Protein AF-A0A2D0H863-F1 (afdb_monomer)

Secondary structure (DSSP, 8-state):
-PPP---TT-EEEHHHHHHHHTTTB-HHHHHHHHHT--TTSEEEHHHHHHTT-EEEEETTTTEEEEE--GGGBPPEEEESS--S--GGGGGPPPPPSEEEEEEEEEE--EE--SSTTS--EEPPPEEEEEEEEEETTEEEEEEEEEETTSSSSEEEEEEEEEEEEGGGTEEEEEEEE-PPP-TTPPP--EEEEEEEE-GGG-TTS--SPPPEEEEEESS-EEEEEEETTEEEEEEEE-SEEEEEE---PPSEEEEEEEEEEETT--EEEEEEEEEE-TTPPPTT----B-

pLDDT: mean 84.53, std 12.45, range [35.59, 98.0]

Radius of gyration: 33.17 Å; Cα contacts (8 Å, |Δi|>4): 541; chains: 1; bounding box: 76×49×102 Å

Nearest PDB structures (foldseek):
  3rfz-assembly3_E-2  TM=5.574E-01  e=6.510E-09  Escherichia coli
  6e14-assembly1_D  TM=6.041E-01  e=4.617E-08  Escherichia coli
  3rfz-assembly3_B  TM=5.806E-01  e=8.436E-08  Escherichia coli
  9bog-assembly1_D  TM=5.747E-01  e=2.304E-07  Escherichia coli
  3ohn-assembly1_B  TM=4.631E-01  e=8.642E-05  Escherichia coli

Mean predicted aligned error: 13.28 Å

Foldseek 3Di:
DDDPFDDQPDKDACVVVLVVCVVWFDPVLSVQQVVQQDPVRIDTPVSCVVSPWDWGAHPVVRDIDIDQAQAGTDAAEAEPDDFDDDPCNVVDDDDDQKDKDKDKDKDKDADDDPDPDDPGGIAWIKMKMWMWIHHRQKIWIWIKIATPPDVVRIGTDWTWIWGADLVQQKIKIATWDFDDDDDPDDTDTDGGIKIWRHCVSVVSDDFFDKDKDKDFANAFWWKFKDKQNHTDDIDGGGGHIYIYIRDPDDAAKIWIKIWIAHPVGDTDIDIDIDHGHPPDTPPPDDTDMD

Solvent-accessible surface area (backbone atoms only — not comparable to full-atom values): 16887 Å² total; per-residue (Å²): 138,85,85,81,59,80,68,66,79,51,70,44,69,37,67,71,51,50,66,61,41,64,78,47,42,27,70,70,58,52,51,53,54,63,71,61,44,46,99,86,46,30,34,42,47,53,61,42,41,76,71,65,30,52,57,45,48,42,81,91,76,74,40,80,47,73,48,76,44,38,88,50,33,41,67,49,76,44,65,74,50,91,81,50,76,56,82,65,58,84,72,51,84,72,82,64,61,62,51,69,54,75,49,78,49,74,51,68,52,73,41,81,70,97,56,92,89,63,91,58,42,80,46,59,46,35,38,39,40,37,36,38,39,36,48,73,64,37,32,43,37,39,33,34,40,35,35,49,99,45,90,73,34,66,43,80,52,55,45,32,41,35,38,71,41,48,95,75,19,36,36,38,39,38,36,55,38,78,59,89,65,66,92,92,54,80,70,61,84,42,80,48,71,38,47,29,54,37,63,80,60,36,78,55,57,84,55,49,70,71,50,76,48,77,50,77,33,94,51,51,26,41,36,37,37,23,52,73,84,40,82,75,49,76,44,84,42,69,44,14,34,38,31,46,26,42,66,93,73,59,74,40,82,38,47,37,37,38,43,35,32,40,87,87,68,54,75,47,79,48,80,45,88,43,77,36,65,84,83,50,56,26,92,92,63,77,82,54,73,83

Sequence (290 aa):
MLSPGNIAAVRFQAAPLFTETAKILRSDIQQKLQAAVDSEGNLTLDVLRQNGLEATFDDRQLELRIQVPPVQRKTSIYNLREQGLPPEAENALRPSAMSGYINLRGGQDYLWSGTQGTATGRQPLQLNLEGALNWKGWVLEGSSTFTERTDPSWVRGDLRLVHDAPDQALRYVIGDLSVPVSGYQSSRPLLGVAVARNFSLQPYRVTRPISQFEFFLETPSKVEVLINGLPVQTLQLPAGRQDIRDLPLSGGINDVQLIITDAVGRVQRLDFPAAVARELLSTGLKQFCL

Structure (mmCIF, N/CA/C/O backbone):
data_AF-A0A2D0H863-F1
#
_entry.id   AF-A0A2D0H863-F1
#
loop_
_atom_site.group_PDB
_atom_site.id
_atom_site.type_symbol
_atom_site.label_atom_id
_atom_site.label_alt_id
_atom_site.label_comp_id
_atom_site.label_asym_id
_atom_site.label_entity_id
_atom_site.label_seq_id
_atom_site.pdbx_PDB_ins_code
_atom_site.Cartn_x
_atom_site.Cartn_y
_atom_site.Cartn_z
_atom_site.occupancy
_atom_site.B_iso_or_equiv
_atom_site.auth_seq_id
_atom_site.auth_comp_id
_atom_site.auth_asym_id
_atom_site.auth_atom_id
_atom_site.pdbx_PDB_model_num
ATOM 1 N N . MET A 1 1 ? -24.619 -14.874 55.985 1.00 35.59 1 MET A N 1
ATOM 2 C CA . MET A 1 1 ? -24.069 -14.536 54.655 1.00 35.59 1 MET A CA 1
ATOM 3 C C . MET A 1 1 ? -24.669 -13.201 54.240 1.00 35.59 1 MET A C 1
ATOM 5 O O . MET A 1 1 ? -25.874 -13.136 54.055 1.00 35.59 1 MET A O 1
ATOM 9 N N . LEU A 1 2 ? -23.872 -12.131 54.229 1.00 37.88 2 LEU A N 1
ATOM 10 C CA . LEU A 1 2 ? -24.303 -10.772 53.876 1.00 37.88 2 LEU A CA 1
ATOM 11 C C . LEU A 1 2 ? -24.060 -10.559 52.376 1.00 37.88 2 LEU A C 1
ATOM 13 O O . LEU A 1 2 ? -22.937 -10.742 51.917 1.00 37.88 2 LEU A O 1
ATOM 17 N N . SER A 1 3 ? -25.108 -10.208 51.629 1.00 38.47 3 SER A N 1
ATOM 18 C CA . SER A 1 3 ? -25.028 -9.850 50.207 1.00 38.47 3 SER A CA 1
ATOM 19 C C . SER A 1 3 ? -24.492 -8.418 50.069 1.00 38.47 3 SER A C 1
ATOM 21 O O . SER A 1 3 ? -25.140 -7.509 50.590 1.00 38.47 3 SER A O 1
ATOM 23 N N . PRO A 1 4 ? -23.360 -8.164 49.389 1.00 45.19 4 PRO A N 1
ATOM 24 C CA . PRO A 1 4 ? -22.867 -6.806 49.176 1.00 45.19 4 PRO A CA 1
ATOM 25 C C . PRO A 1 4 ? -23.595 -6.121 48.003 1.00 45.19 4 PRO A C 1
ATOM 27 O O . PRO A 1 4 ? -23.744 -6.711 46.936 1.00 45.19 4 PRO A O 1
ATOM 30 N N . GLY A 1 5 ? -24.019 -4.868 48.192 1.00 44.53 5 GLY A N 1
ATOM 31 C CA . GLY A 1 5 ? -23.958 -3.829 47.150 1.00 44.53 5 GLY A CA 1
ATOM 32 C C . GLY A 1 5 ? -24.843 -3.947 45.901 1.00 44.53 5 GLY A C 1
ATOM 33 O O . GLY A 1 5 ? -24.366 -3.662 44.805 1.00 44.53 5 GLY A O 1
ATOM 34 N N . ASN A 1 6 ? -26.125 -4.315 46.022 1.00 45.69 6 ASN A N 1
ATOM 35 C CA . ASN A 1 6 ? -27.035 -4.407 44.867 1.00 45.69 6 ASN A CA 1
ATOM 36 C C . ASN A 1 6 ? -28.206 -3.406 44.912 1.00 45.69 6 ASN A C 1
ATOM 38 O O . ASN A 1 6 ? -29.363 -3.771 44.715 1.00 45.69 6 ASN A O 1
ATOM 42 N N . ILE A 1 7 ? -27.920 -2.129 45.189 1.00 56.00 7 ILE A N 1
ATOM 43 C CA . ILE A 1 7 ? -28.933 -1.068 45.098 1.00 56.00 7 ILE A CA 1
ATOM 44 C C . ILE A 1 7 ? -29.067 -0.665 43.621 1.00 56.00 7 ILE A C 1
ATOM 46 O O . ILE A 1 7 ? -28.253 0.085 43.091 1.00 56.00 7 ILE A O 1
ATOM 50 N N . ALA A 1 8 ? -30.112 -1.157 42.954 1.00 55.75 8 ALA A N 1
ATOM 51 C CA . ALA A 1 8 ? -30.465 -0.835 41.562 1.00 55.75 8 ALA A CA 1
ATOM 52 C C . ALA A 1 8 ? -30.591 0.682 41.276 1.00 55.75 8 ALA A C 1
ATOM 54 O O . ALA A 1 8 ? -30.421 1.138 40.147 1.00 55.75 8 ALA A O 1
ATOM 55 N N . ALA A 1 9 ? -30.845 1.484 42.314 1.00 67.62 9 ALA A N 1
ATOM 56 C CA . ALA A 1 9 ? -31.093 2.921 42.221 1.00 67.62 9 ALA A CA 1
ATOM 57 C C . ALA A 1 9 ? -29.837 3.815 42.268 1.00 67.62 9 ALA A C 1
ATOM 59 O O . ALA A 1 9 ? -29.982 5.036 42.306 1.00 67.62 9 ALA A O 1
ATOM 60 N N . VAL A 1 10 ? -28.616 3.261 42.286 1.00 81.31 10 VAL A N 1
ATOM 61 C CA . VAL A 1 10 ? -27.399 4.094 42.268 1.00 81.31 10 VAL A CA 1
ATOM 62 C C . VAL A 1 10 ? -27.320 4.844 40.939 1.00 81.31 10 VAL A C 1
ATOM 64 O O . VAL A 1 10 ? -27.200 4.232 39.874 1.00 81.31 10 VAL A O 1
ATOM 67 N N . ARG A 1 11 ? -27.391 6.175 41.029 1.00 87.69 11 ARG A N 1
ATOM 68 C CA . ARG A 1 11 ? -27.221 7.115 39.920 1.00 87.69 11 ARG A CA 1
ATOM 69 C C . ARG A 1 11 ? -25.836 7.736 39.982 1.00 87.69 11 ARG A C 1
ATOM 71 O O . ARG A 1 11 ? -25.363 8.092 41.059 1.00 87.69 11 ARG A O 1
ATOM 78 N N . PHE A 1 12 ? -25.208 7.886 38.829 1.00 89.00 12 PHE A N 1
ATOM 79 C CA . PHE A 1 12 ? -23.903 8.520 38.705 1.00 89.00 12 PHE A CA 1
ATOM 80 C C . PHE A 1 12 ? -23.832 9.339 37.417 1.00 89.00 12 PHE A C 1
ATOM 82 O O . PHE A 1 12 ? -24.541 9.068 36.449 1.00 89.00 12 PHE A O 1
ATOM 89 N N . GLN A 1 13 ? -22.947 10.332 37.405 1.00 91.69 13 GLN A N 1
ATOM 90 C CA . GLN A 1 13 ? -22.751 11.216 36.260 1.00 91.69 13 GLN A CA 1
ATOM 91 C C . GLN A 1 13 ? -22.202 10.442 35.057 1.00 91.69 13 GLN A C 1
ATOM 93 O O . GLN A 1 13 ? -21.189 9.745 35.157 1.00 91.69 13 GLN A O 1
ATOM 98 N N . ALA A 1 14 ? -22.855 10.585 33.905 1.00 89.94 14 ALA A N 1
ATOM 99 C CA . ALA A 1 14 ? -22.520 9.822 32.708 1.00 89.94 14 ALA A CA 1
ATOM 100 C C . ALA A 1 14 ? -21.266 10.352 31.987 1.00 89.94 14 ALA A C 1
ATOM 102 O O . ALA A 1 14 ? -20.518 9.584 31.383 1.00 89.94 14 ALA A O 1
ATOM 103 N N . ALA A 1 15 ? -21.000 11.661 32.065 1.00 88.88 15 ALA A N 1
ATOM 104 C CA . ALA A 1 15 ? -19.925 12.297 31.300 1.00 88.88 15 ALA A CA 1
ATOM 105 C C . ALA A 1 15 ? -18.514 11.733 31.597 1.00 88.88 15 ALA A C 1
ATOM 107 O O . ALA A 1 15 ? -17.821 11.376 30.641 1.00 88.88 15 ALA A O 1
ATOM 108 N N . PRO A 1 16 ? -18.079 11.557 32.866 1.00 89.12 16 PRO A N 1
ATOM 109 C CA . PRO A 1 16 ? -16.781 10.942 33.164 1.00 89.12 16 PRO A CA 1
ATOM 110 C C . PRO A 1 16 ? -16.684 9.495 32.666 1.00 89.12 16 PRO A C 1
ATOM 112 O O . PRO A 1 16 ? -15.636 9.070 32.179 1.00 89.12 16 PRO A O 1
ATOM 115 N N . LEU A 1 17 ? -17.794 8.749 32.732 1.00 89.00 17 LEU A N 1
ATOM 116 C CA . LEU A 1 17 ? -17.853 7.371 32.257 1.00 89.00 17 LEU A CA 1
ATOM 117 C C . LEU A 1 17 ? -17.619 7.290 30.746 1.00 89.00 17 LEU A C 1
ATOM 119 O O . LEU A 1 17 ? -16.896 6.405 30.285 1.00 89.00 17 LEU A O 1
ATOM 123 N N . PHE A 1 18 ? -18.217 8.185 29.959 1.00 90.19 18 PHE A N 1
ATOM 124 C CA . PHE A 1 18 ? -18.061 8.156 28.505 1.00 90.19 18 PHE A CA 1
ATOM 125 C C . PHE A 1 18 ? -16.630 8.422 28.063 1.00 90.19 18 PHE A C 1
ATOM 127 O O . PHE A 1 18 ? -16.163 7.741 27.153 1.00 90.19 18 PHE A O 1
ATOM 134 N N . THR A 1 19 ? -15.919 9.326 28.736 1.00 88.06 19 THR A N 1
ATOM 135 C CA . THR A 1 19 ? -14.507 9.615 28.450 1.00 88.06 19 THR A CA 1
ATOM 136 C C . THR A 1 19 ? -13.630 8.374 28.611 1.00 88.06 19 THR A C 1
ATOM 138 O O . THR A 1 19 ? -12.821 8.066 27.734 1.00 88.06 19 THR A O 1
ATOM 141 N N . GLU A 1 20 ? -13.814 7.615 29.694 1.00 89.12 20 GLU A N 1
ATOM 142 C CA . GLU A 1 20 ? -13.006 6.418 29.950 1.00 89.12 20 GLU A CA 1
ATOM 143 C C . GLU A 1 20 ? -13.466 5.214 29.123 1.00 89.12 20 GLU A C 1
ATOM 145 O O . GLU A 1 20 ? -12.654 4.523 28.502 1.00 89.12 20 GLU A O 1
ATOM 150 N N . THR A 1 21 ? -14.777 4.993 29.011 1.00 88.81 21 THR A N 1
ATOM 151 C CA . THR A 1 21 ? -15.308 3.888 28.200 1.00 88.81 21 THR A CA 1
ATOM 152 C C . THR A 1 21 ? -15.083 4.104 26.707 1.00 88.81 21 THR A C 1
ATOM 154 O O . THR A 1 21 ? -14.963 3.119 25.983 1.00 88.81 21 THR A O 1
ATOM 157 N N . ALA A 1 22 ? -14.919 5.341 26.221 1.00 86.75 22 ALA A N 1
ATOM 158 C CA . ALA A 1 22 ? -14.643 5.607 24.807 1.00 86.75 22 ALA A CA 1
ATOM 159 C C . ALA A 1 22 ? -13.300 5.032 24.358 1.00 86.75 22 ALA A C 1
ATOM 161 O O . ALA A 1 22 ? -13.102 4.808 23.167 1.00 86.75 22 ALA A O 1
ATOM 162 N N . LYS A 1 23 ? -12.381 4.733 25.277 1.00 88.69 23 LYS A N 1
ATOM 163 C CA . LYS A 1 23 ? -11.097 4.107 24.943 1.00 88.69 23 LYS A CA 1
ATOM 164 C C . LYS A 1 23 ? -11.230 2.598 24.700 1.00 88.69 23 LYS A C 1
ATOM 166 O O . LYS A 1 23 ? -10.433 2.035 23.960 1.00 88.69 23 LYS A O 1
ATOM 171 N N . ILE A 1 24 ? -12.241 1.945 25.284 1.00 89.44 24 ILE A N 1
ATOM 172 C CA . ILE A 1 24 ? -12.291 0.475 25.410 1.00 89.44 24 ILE A CA 1
ATOM 173 C C . ILE A 1 24 ? -13.573 -0.130 24.829 1.00 89.44 24 ILE A C 1
ATOM 175 O O . ILE A 1 24 ? -13.532 -1.226 24.283 1.00 89.44 24 ILE A O 1
ATOM 179 N N . LEU A 1 25 ? -14.711 0.552 24.934 1.00 91.00 25 LEU A N 1
ATOM 180 C CA . LEU A 1 25 ? -16.050 0.031 24.650 1.00 91.00 25 LEU A CA 1
ATOM 181 C C . LEU A 1 25 ? -16.459 0.245 23.187 1.00 91.00 25 LEU A C 1
ATOM 183 O O . LEU A 1 25 ? -16.197 1.305 22.618 1.00 91.00 25 LEU A O 1
ATOM 187 N N . ARG A 1 26 ? -17.133 -0.731 22.571 1.00 90.75 26 ARG A N 1
ATOM 188 C CA . ARG A 1 26 ? -17.640 -0.607 21.194 1.00 90.75 26 ARG A CA 1
ATOM 189 C C . ARG A 1 26 ? -18.545 0.615 20.999 1.00 90.75 26 ARG A C 1
ATOM 191 O O . ARG A 1 26 ? -19.264 1.030 21.907 1.00 90.75 26 ARG A O 1
ATOM 198 N N . SER A 1 27 ? -18.534 1.158 19.781 1.00 88.31 27 SER A N 1
ATOM 199 C CA . SER A 1 27 ? -19.302 2.355 19.414 1.00 88.31 27 SER A CA 1
ATOM 200 C C . SER A 1 27 ? -20.815 2.162 19.537 1.00 88.31 27 SER A C 1
ATOM 202 O O . SER A 1 27 ? -21.501 3.077 19.979 1.00 88.31 27 SER A O 1
ATOM 204 N N . ASP A 1 28 ? -21.340 0.980 19.215 1.00 89.81 28 ASP A N 1
ATOM 205 C CA . ASP A 1 28 ? -22.770 0.683 19.332 1.00 89.81 28 ASP A CA 1
ATOM 206 C C . ASP A 1 28 ? -23.242 0.656 20.791 1.00 89.81 28 ASP A C 1
ATOM 208 O O . ASP A 1 28 ? -24.319 1.159 21.105 1.00 89.81 28 ASP A O 1
ATOM 212 N N . ILE A 1 29 ? -22.423 0.132 21.708 1.00 90.75 29 ILE A N 1
ATOM 213 C CA . ILE A 1 29 ? -22.746 0.149 23.140 1.00 90.75 29 ILE A CA 1
ATOM 214 C C . ILE A 1 29 ? -22.605 1.560 23.707 1.00 90.75 29 ILE A C 1
ATOM 216 O O . ILE A 1 29 ? -23.467 1.994 24.463 1.00 90.75 29 ILE A O 1
ATOM 220 N N . GLN A 1 30 ? -21.578 2.313 23.298 1.00 90.44 30 GLN A N 1
ATOM 221 C CA . GLN A 1 30 ? -21.457 3.731 23.651 1.00 90.44 30 GLN A CA 1
ATOM 222 C C . GLN A 1 30 ? -22.712 4.524 23.269 1.00 90.44 30 GLN A C 1
ATOM 224 O O . GLN A 1 30 ? -23.237 5.257 24.101 1.00 90.44 30 GLN A O 1
ATOM 229 N N . GLN A 1 31 ? -23.228 4.332 22.053 1.00 91.62 31 GLN A N 1
ATOM 230 C CA . GLN A 1 31 ? -24.455 4.989 21.597 1.00 91.62 31 GLN A CA 1
ATOM 231 C C . GLN A 1 31 ? -25.677 4.582 22.429 1.00 91.62 31 GLN A C 1
ATOM 233 O O . GLN A 1 31 ? -26.462 5.444 22.815 1.00 91.62 31 GLN A O 1
ATOM 238 N N . LYS A 1 32 ? -25.825 3.291 22.762 1.00 92.00 32 LYS A N 1
ATOM 239 C CA . LYS A 1 32 ? -26.915 2.818 23.634 1.00 92.00 32 LYS A CA 1
ATOM 240 C C . LYS A 1 32 ? -26.851 3.429 25.031 1.00 92.00 32 LYS A C 1
ATOM 242 O O . LYS A 1 32 ? -27.884 3.816 25.566 1.00 92.00 32 LYS A O 1
ATOM 247 N N . LEU A 1 33 ? -25.655 3.542 25.608 1.00 91.81 33 LEU A N 1
ATOM 248 C CA . LEU A 1 33 ? -25.474 4.171 26.915 1.00 91.81 33 LEU A CA 1
ATOM 249 C C . LEU A 1 33 ? -25.738 5.680 26.858 1.00 91.81 33 LEU A C 1
ATOM 251 O O . LEU A 1 33 ? -26.380 6.204 27.758 1.00 91.81 33 LEU A O 1
ATOM 255 N N . GLN A 1 34 ? -25.308 6.369 25.796 1.00 92.12 34 GLN A N 1
ATOM 256 C CA . GLN A 1 34 ? -25.606 7.792 25.582 1.00 92.12 34 GLN A CA 1
ATOM 257 C C . GLN A 1 34 ? -27.109 8.052 25.437 1.00 92.12 34 GLN A C 1
ATOM 259 O O . GLN A 1 34 ? -27.618 9.022 25.987 1.00 92.12 34 GLN A O 1
ATOM 264 N N . ALA A 1 35 ? -27.831 7.167 24.748 1.00 91.62 35 ALA A N 1
ATOM 265 C CA . ALA A 1 35 ? -29.280 7.268 24.591 1.00 91.62 35 ALA A CA 1
ATOM 266 C C . ALA A 1 35 ? -30.062 7.008 25.892 1.00 91.62 35 ALA A C 1
ATOM 268 O O . ALA A 1 35 ? -31.229 7.376 25.985 1.00 91.62 35 ALA A O 1
ATOM 269 N N . ALA A 1 36 ? -29.436 6.369 26.882 1.00 91.75 36 ALA A N 1
ATOM 270 C CA . ALA A 1 36 ? -30.052 6.022 28.159 1.00 91.75 36 ALA A CA 1
ATOM 271 C C . ALA A 1 36 ? -29.746 7.029 29.285 1.00 91.75 36 ALA A C 1
ATOM 273 O O . ALA A 1 36 ? -30.144 6.799 30.427 1.00 91.75 36 ALA A O 1
ATOM 274 N N . VAL A 1 37 ? -29.033 8.118 28.977 1.00 92.81 37 VAL A N 1
ATOM 275 C CA . VAL A 1 37 ? -28.759 9.210 29.920 1.00 92.81 37 VAL A CA 1
ATOM 276 C C . VAL A 1 37 ? -30.060 9.944 30.234 1.00 92.81 37 VAL A C 1
ATOM 278 O O . VAL A 1 37 ? -30.815 10.297 29.327 1.00 92.81 37 VAL A O 1
ATOM 281 N N . ASP A 1 38 ? -30.329 10.172 31.518 1.00 90.56 38 ASP A N 1
ATOM 282 C CA . ASP A 1 38 ? -31.512 10.918 31.941 1.00 90.56 38 ASP A CA 1
ATOM 283 C C . ASP A 1 38 ? -31.370 12.437 31.714 1.00 90.56 38 ASP A C 1
ATOM 285 O O . ASP A 1 38 ? -30.317 12.955 31.338 1.00 90.56 38 ASP A O 1
ATOM 289 N N . SER A 1 39 ? -32.450 13.185 31.951 1.00 88.31 39 SER A N 1
ATOM 290 C CA . SER A 1 39 ? -32.471 14.646 31.790 1.00 88.31 39 SER A CA 1
ATOM 291 C C . SER A 1 39 ? -31.499 15.394 32.712 1.00 88.31 39 SER A C 1
ATOM 293 O O . SER A 1 39 ? -31.219 16.565 32.470 1.00 88.31 39 SER A O 1
ATOM 295 N N . GLU A 1 40 ? -31.001 14.745 33.765 1.00 89.12 40 GLU A N 1
ATOM 296 C CA . GLU A 1 40 ? -30.047 15.295 34.732 1.00 89.12 40 GLU A CA 1
ATOM 297 C C . GLU A 1 40 ? -28.592 14.906 34.398 1.00 89.12 40 GLU A C 1
ATOM 299 O O . GLU A 1 40 ? -27.666 15.256 35.134 1.00 89.12 40 GLU A O 1
ATOM 304 N N . GLY A 1 41 ? -28.365 14.194 33.286 1.00 91.25 41 GLY A N 1
ATOM 305 C CA . GLY A 1 41 ? -27.036 13.767 32.847 1.00 91.25 41 GLY A CA 1
ATOM 306 C C . GLY A 1 41 ? -26.509 12.517 33.560 1.00 91.25 41 GLY A C 1
ATOM 307 O O . GLY A 1 41 ? -25.30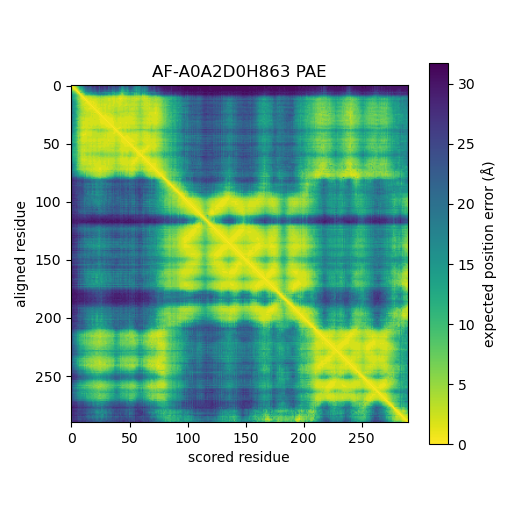4 12.244 33.512 1.00 91.25 41 GLY A O 1
ATOM 308 N N . ASN A 1 42 ? -27.376 11.757 34.231 1.00 92.00 42 ASN A N 1
ATOM 309 C CA . ASN A 1 42 ? -27.000 10.581 35.006 1.00 92.00 42 ASN A CA 1
ATOM 310 C C . ASN A 1 42 ? -27.343 9.263 34.295 1.00 92.00 42 ASN A C 1
ATOM 312 O O . ASN A 1 42 ? -28.201 9.187 33.414 1.00 92.00 42 ASN A O 1
ATOM 316 N N . LEU A 1 43 ? -26.659 8.201 34.722 1.00 92.12 43 LEU A N 1
ATOM 317 C CA . LEU A 1 43 ? -26.927 6.808 34.375 1.00 92.12 43 LEU A CA 1
ATOM 318 C C . LEU A 1 43 ? -27.130 5.975 35.640 1.00 92.12 43 LEU A C 1
ATOM 320 O O . LEU A 1 43 ? -26.621 6.311 36.712 1.00 92.12 43 LEU A O 1
ATOM 324 N N . THR A 1 44 ? -27.849 4.862 35.502 1.00 91.06 44 THR A N 1
ATOM 325 C CA . THR A 1 44 ? -28.006 3.861 36.563 1.00 91.06 44 THR A CA 1
ATOM 326 C C . THR A 1 44 ? -27.143 2.631 36.304 1.00 91.06 44 THR A C 1
ATOM 328 O O . THR A 1 44 ? -26.791 2.310 35.164 1.00 91.06 44 THR A O 1
ATOM 331 N N . LEU A 1 45 ? -26.825 1.895 37.372 1.00 89.19 45 LEU A N 1
ATOM 332 C CA . LEU A 1 45 ? -26.113 0.614 37.276 1.00 89.19 45 LEU A CA 1
ATOM 333 C C . LEU A 1 45 ? -26.843 -0.405 36.390 1.00 89.19 45 LEU A C 1
ATOM 335 O O . LEU A 1 45 ? -26.200 -1.161 35.661 1.00 89.19 45 LEU A O 1
ATOM 339 N N . ASP A 1 46 ? -28.175 -0.416 36.425 1.00 89.69 46 ASP A N 1
ATOM 340 C CA . ASP A 1 46 ? -28.977 -1.356 35.642 1.00 89.69 46 ASP A CA 1
ATOM 341 C C . ASP A 1 46 ? -28.839 -1.128 34.139 1.00 89.69 46 ASP A C 1
ATOM 343 O O . ASP A 1 46 ? -28.766 -2.097 33.387 1.00 89.69 46 ASP A O 1
ATOM 347 N N . VAL A 1 47 ? -28.707 0.125 33.693 1.00 90.50 47 VAL A N 1
ATOM 348 C CA . VAL A 1 47 ? -28.464 0.429 32.277 1.00 90.50 47 VAL A CA 1
ATOM 349 C C . VAL A 1 47 ? -27.134 -0.168 31.812 1.00 90.50 47 VAL A C 1
ATOM 351 O O . VAL A 1 47 ? -27.066 -0.732 30.718 1.00 90.50 47 VAL A O 1
ATOM 354 N N . LEU A 1 48 ? -26.084 -0.111 32.639 1.00 90.75 48 LEU A N 1
ATOM 355 C CA . LEU A 1 48 ? -24.798 -0.739 32.316 1.00 90.75 48 LEU A CA 1
ATOM 356 C C . LEU A 1 48 ? -24.941 -2.263 32.192 1.00 90.75 48 LEU A C 1
ATOM 358 O O . LEU A 1 48 ? -24.493 -2.851 31.206 1.00 90.75 48 LEU A O 1
ATOM 362 N N . ARG A 1 49 ? -25.628 -2.892 33.152 1.00 90.81 49 ARG A N 1
ATOM 363 C CA . ARG A 1 49 ? -25.844 -4.348 33.197 1.00 90.81 49 ARG A CA 1
ATOM 364 C C . ARG A 1 49 ? -26.693 -4.855 32.035 1.00 90.81 49 ARG A C 1
ATOM 366 O O . ARG A 1 49 ? -26.339 -5.851 31.410 1.00 90.81 49 ARG A O 1
ATOM 373 N N . GLN A 1 50 ? -27.764 -4.143 31.688 1.00 90.88 50 GLN A N 1
ATOM 374 C CA . GLN A 1 50 ? -28.621 -4.460 30.538 1.00 90.88 50 GLN A CA 1
ATOM 375 C C . GLN A 1 50 ? -27.864 -4.389 29.206 1.00 90.88 50 GLN A C 1
ATOM 377 O O . GLN A 1 50 ? -28.188 -5.112 28.267 1.00 90.88 50 GLN A O 1
ATOM 382 N N . ASN A 1 51 ? -26.822 -3.559 29.133 1.00 90.56 51 ASN A N 1
ATOM 383 C CA . ASN A 1 51 ? -25.939 -3.458 27.974 1.00 90.56 51 ASN A CA 1
ATOM 384 C C . ASN A 1 51 ? -24.724 -4.404 28.055 1.00 90.56 51 ASN A C 1
ATOM 386 O O . ASN A 1 51 ? -23.775 -4.266 27.282 1.00 90.56 51 ASN A O 1
ATOM 390 N N . GLY A 1 52 ? -24.762 -5.394 28.954 1.00 88.19 52 GLY A N 1
ATOM 391 C CA . GLY A 1 52 ? -23.765 -6.457 29.054 1.00 88.19 52 GLY A CA 1
ATOM 392 C C . GLY A 1 52 ? -22.435 -6.014 29.660 1.00 88.19 52 GLY A C 1
ATOM 393 O O . GLY A 1 52 ? -21.408 -6.608 29.339 1.00 88.19 52 GLY A O 1
ATOM 394 N N . LEU A 1 53 ? -22.442 -4.968 30.492 1.00 91.88 53 LEU A N 1
ATOM 395 C CA . LEU A 1 53 ? -21.308 -4.579 31.328 1.00 91.88 53 LEU A CA 1
ATOM 396 C C . LEU A 1 53 ? -21.483 -5.127 32.742 1.00 91.88 53 LEU A C 1
ATOM 398 O O . LEU A 1 53 ? -22.578 -5.115 33.301 1.00 91.88 53 LEU A O 1
ATOM 402 N N . GLU A 1 54 ? -20.389 -5.554 33.356 1.00 90.81 54 GLU A N 1
ATOM 403 C CA . GLU A 1 54 ? -20.392 -5.982 34.750 1.00 90.81 54 GLU A CA 1
ATOM 404 C C . GLU A 1 54 ? -20.141 -4.756 35.627 1.00 90.81 54 GLU A C 1
ATOM 406 O O . GLU A 1 54 ? -19.020 -4.267 35.715 1.00 90.81 54 GLU A O 1
ATOM 411 N N . ALA A 1 55 ? -21.199 -4.213 36.231 1.00 90.94 55 ALA A N 1
ATOM 412 C CA . ALA A 1 55 ? -21.123 -2.997 37.037 1.00 90.94 55 ALA A CA 1
ATOM 413 C C . ALA A 1 55 ? -21.546 -3.252 38.490 1.00 90.94 55 ALA A C 1
ATOM 415 O O . ALA A 1 55 ? -22.655 -3.734 38.761 1.00 90.94 55 ALA A O 1
ATOM 416 N N . THR A 1 56 ? -20.676 -2.887 39.427 1.00 90.56 56 THR A N 1
ATOM 417 C CA . THR A 1 56 ? -20.892 -2.990 40.876 1.00 90.56 56 THR A CA 1
ATOM 418 C C . THR A 1 56 ? -20.455 -1.704 41.560 1.00 90.56 56 THR A C 1
ATOM 420 O O . THR A 1 56 ? -19.450 -1.114 41.174 1.00 90.56 56 THR A O 1
ATOM 423 N N . PHE A 1 57 ? -21.181 -1.288 42.592 1.00 89.12 57 PHE A N 1
ATOM 424 C CA . PHE A 1 57 ? -20.819 -0.133 43.406 1.00 89.12 57 PHE A CA 1
ATOM 425 C C . PHE A 1 57 ? -20.447 -0.597 44.816 1.00 89.12 57 PHE A C 1
ATOM 427 O O . PHE A 1 57 ? -21.236 -1.291 45.459 1.00 89.12 57 PHE A O 1
ATOM 434 N N . ASP A 1 58 ? -19.245 -0.240 45.265 1.00 88.56 58 ASP A N 1
ATOM 435 C CA . ASP A 1 58 ? -18.778 -0.450 46.634 1.00 88.56 58 ASP A CA 1
ATOM 436 C C . ASP A 1 58 ? -19.098 0.804 47.457 1.00 88.56 58 ASP A C 1
ATOM 438 O O . ASP A 1 58 ? -18.523 1.873 47.246 1.00 88.56 58 ASP A O 1
ATOM 442 N N . ASP A 1 59 ? -20.043 0.677 48.387 1.00 84.75 59 ASP A N 1
ATOM 443 C CA . ASP A 1 59 ? -20.530 1.767 49.233 1.00 84.75 59 ASP A CA 1
ATOM 444 C C . ASP A 1 59 ? -19.529 2.185 50.317 1.00 84.75 59 ASP A C 1
ATOM 446 O O . ASP A 1 59 ? -19.529 3.338 50.747 1.00 84.75 59 ASP A O 1
ATOM 450 N N . ARG A 1 60 ? -18.645 1.276 50.740 1.00 88.38 60 ARG A N 1
ATOM 451 C CA . ARG A 1 60 ? -17.618 1.545 51.754 1.00 88.38 60 ARG A CA 1
ATOM 452 C C . ARG A 1 60 ? -16.452 2.325 51.173 1.00 88.38 60 ARG A C 1
ATOM 454 O O . ARG A 1 60 ? -15.872 3.152 51.871 1.00 88.38 60 ARG A O 1
ATOM 461 N N . GLN A 1 61 ? -16.099 2.038 49.922 1.00 88.62 61 GLN A N 1
ATOM 462 C CA . GLN A 1 61 ? -15.009 2.709 49.210 1.00 88.62 61 GLN A CA 1
ATOM 463 C C . GLN A 1 61 ? -15.493 3.857 48.312 1.00 88.62 61 GLN A C 1
ATOM 465 O O . GLN A 1 61 ? -14.662 4.588 47.780 1.00 88.62 61 GLN A O 1
ATOM 470 N N . LEU A 1 62 ? -16.815 4.036 48.171 1.00 87.94 62 LEU A N 1
ATOM 471 C CA . LEU A 1 62 ? -17.444 4.966 47.224 1.00 87.94 62 LEU A CA 1
ATOM 472 C C . LEU A 1 62 ? -16.912 4.768 45.795 1.00 87.94 62 LEU A C 1
ATOM 474 O O . LEU A 1 62 ? -16.650 5.725 45.066 1.00 87.94 62 LEU A O 1
ATOM 478 N N . GLU A 1 63 ? -16.745 3.504 45.400 1.00 89.25 63 GLU A N 1
ATOM 479 C CA . GLU A 1 63 ? -16.106 3.116 44.145 1.00 89.25 63 GLU A CA 1
ATOM 480 C C . GLU A 1 63 ? -17.114 2.461 43.195 1.00 89.25 63 GLU A C 1
ATOM 482 O O . GLU A 1 63 ? -17.776 1.477 43.531 1.00 89.25 63 GLU A O 1
ATOM 487 N N . LEU A 1 64 ? -17.195 2.975 41.967 1.00 88.06 64 LEU A N 1
ATOM 488 C CA . LEU A 1 64 ? -17.928 2.342 40.877 1.00 88.06 64 LEU A CA 1
ATOM 489 C C . LEU A 1 64 ? -16.977 1.457 40.066 1.00 88.06 64 LEU A C 1
ATOM 491 O O . LEU A 1 64 ? -16.149 1.953 39.304 1.00 88.06 64 LEU A O 1
ATOM 495 N N . ARG A 1 65 ? -17.126 0.139 40.197 1.00 90.81 65 ARG A N 1
ATOM 496 C CA . ARG A 1 65 ? -16.349 -0.851 39.447 1.00 90.81 65 ARG A CA 1
ATOM 497 C C . ARG A 1 65 ? -17.128 -1.300 38.226 1.00 90.81 65 ARG A C 1
ATOM 499 O O . ARG A 1 65 ? -18.227 -1.837 38.350 1.00 90.81 65 ARG A O 1
ATOM 506 N N . ILE A 1 66 ? -16.546 -1.082 37.051 1.00 90.56 66 ILE A N 1
ATOM 507 C CA . ILE A 1 66 ? -17.117 -1.496 35.770 1.00 90.56 66 ILE A CA 1
ATOM 508 C C . ILE A 1 66 ? -16.099 -2.369 35.060 1.00 90.56 66 ILE A C 1
ATOM 510 O O . ILE A 1 66 ? -15.043 -1.907 34.628 1.00 90.56 66 ILE A O 1
ATOM 514 N N . GLN A 1 67 ? -16.440 -3.636 34.911 1.00 90.12 67 GLN A N 1
ATOM 515 C CA . GLN A 1 67 ? -15.679 -4.591 34.141 1.00 90.12 67 GLN A CA 1
ATOM 516 C C . GLN A 1 67 ? -16.319 -4.716 32.759 1.00 90.12 67 GLN A C 1
ATOM 518 O O . GLN A 1 67 ? -17.504 -5.011 32.615 1.00 90.12 67 GLN A O 1
ATOM 523 N N . VAL A 1 68 ? -15.527 -4.417 31.725 1.00 91.38 68 VAL A N 1
ATOM 524 C CA . VAL A 1 68 ? -15.951 -4.495 30.322 1.00 91.38 68 VAL A CA 1
ATOM 525 C C . VAL A 1 68 ? -15.577 -5.878 29.786 1.00 91.38 68 VAL A C 1
ATOM 527 O O . VAL A 1 68 ? -14.377 -6.133 29.569 1.00 91.38 68 VAL A O 1
ATOM 530 N N . PRO A 1 69 ? -16.560 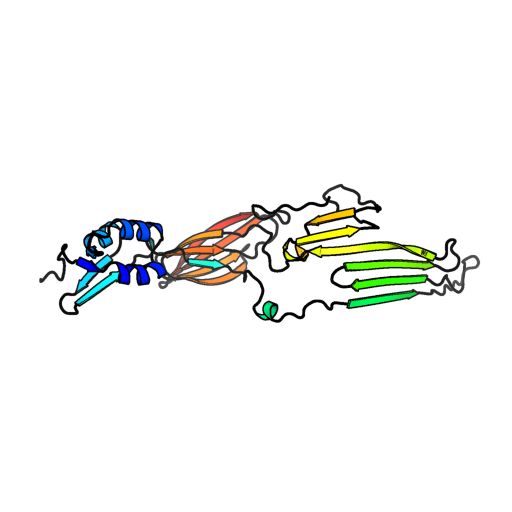-6.772 29.551 1.00 89.38 69 PRO A N 1
ATOM 531 C CA . PRO A 1 69 ? -16.276 -8.097 29.025 1.00 89.38 69 PRO A CA 1
ATOM 532 C C . PRO A 1 69 ? -15.646 -7.996 27.631 1.00 89.38 69 PRO A C 1
ATOM 534 O O . PRO A 1 69 ? -15.998 -7.086 26.872 1.00 89.38 69 PRO A O 1
ATOM 537 N N . PRO A 1 70 ? -14.760 -8.929 27.239 1.00 85.62 70 PRO A N 1
ATOM 538 C CA . PRO A 1 70 ? -14.094 -8.911 25.934 1.00 85.62 70 PRO A CA 1
ATOM 539 C C . PRO A 1 70 ? -15.038 -8.735 24.730 1.00 85.62 70 PRO A C 1
ATOM 541 O O . PRO A 1 70 ? -14.688 -8.063 23.765 1.00 85.62 70 PRO A O 1
ATOM 544 N N . VAL A 1 71 ? -16.263 -9.268 24.807 1.00 87.25 71 VAL A N 1
ATOM 545 C CA . VAL A 1 71 ? -17.298 -9.176 23.755 1.00 87.25 71 VAL A CA 1
ATOM 546 C C . VAL A 1 71 ? -17.776 -7.736 23.501 1.00 87.25 71 VAL A C 1
ATOM 548 O O . VAL A 1 71 ? -18.181 -7.405 22.379 1.00 87.25 71 VAL A O 1
ATOM 551 N N . GLN A 1 72 ? -17.708 -6.885 24.529 1.00 89.88 72 GLN A N 1
ATOM 552 C CA . GLN A 1 72 ? -18.113 -5.479 24.481 1.00 89.88 72 GLN A CA 1
ATOM 553 C C . GLN A 1 72 ? -16.954 -4.534 24.148 1.00 89.88 72 GLN A C 1
ATOM 555 O O . GLN A 1 72 ? -17.177 -3.340 23.937 1.00 89.88 72 GLN A O 1
ATOM 560 N N . ARG A 1 73 ? -15.714 -5.035 24.077 1.00 89.81 73 ARG A N 1
ATOM 561 C CA . ARG A 1 73 ? -14.542 -4.212 23.762 1.00 89.81 73 ARG A CA 1
ATOM 562 C C . ARG A 1 73 ? -14.472 -3.878 22.276 1.00 89.81 73 ARG A C 1
ATOM 564 O O . ARG A 1 73 ? -14.906 -4.662 21.430 1.00 89.81 73 ARG A O 1
ATOM 571 N N . LYS A 1 74 ? -13.923 -2.704 21.965 1.00 89.38 74 LYS A N 1
ATOM 572 C CA . LYS A 1 74 ? -13.582 -2.292 20.601 1.00 89.38 74 LYS A CA 1
ATOM 573 C C . LYS A 1 74 ? -12.681 -3.337 19.955 1.00 89.38 74 LYS A C 1
ATOM 575 O O . LYS A 1 74 ? -11.845 -3.936 20.629 1.00 89.38 74 LYS A O 1
ATOM 580 N N . THR A 1 75 ? -12.838 -3.512 18.648 1.00 87.19 75 THR A N 1
ATOM 581 C CA . THR A 1 75 ? -11.926 -4.337 17.861 1.00 87.19 75 THR A CA 1
ATOM 582 C C . THR A 1 75 ? -10.537 -3.710 17.876 1.00 87.19 75 THR A C 1
ATOM 584 O O . THR A 1 75 ? -10.380 -2.545 17.504 1.00 87.19 75 THR A O 1
ATOM 587 N N . SER A 1 76 ? -9.537 -4.468 18.314 1.00 85.19 76 SER A N 1
ATOM 588 C CA . SER A 1 76 ? -8.137 -4.055 18.242 1.00 85.19 76 SER A CA 1
ATOM 589 C C . SER A 1 76 ? -7.598 -4.371 16.847 1.00 85.19 76 SER A C 1
ATOM 591 O O . SER A 1 76 ? -7.590 -5.529 16.434 1.00 85.19 76 SER A O 1
ATOM 593 N N . ILE A 1 77 ? -7.194 -3.332 16.113 1.00 85.38 77 ILE A N 1
ATOM 594 C CA . ILE A 1 77 ? -6.694 -3.435 14.737 1.00 85.38 77 ILE A CA 1
ATOM 595 C C . ILE A 1 77 ? -5.165 -3.439 14.763 1.00 85.38 77 ILE A C 1
ATOM 597 O O . ILE A 1 77 ? -4.555 -2.520 15.309 1.00 85.38 77 ILE A O 1
ATOM 601 N N . TYR A 1 78 ? -4.562 -4.435 14.121 1.00 83.81 78 TYR A N 1
ATOM 602 C CA . TYR A 1 78 ? -3.117 -4.591 13.991 1.00 83.81 78 TYR A CA 1
ATOM 603 C C . TYR A 1 78 ? -2.740 -4.628 12.513 1.00 83.81 78 TYR A C 1
ATOM 605 O O . TYR A 1 78 ? -3.021 -5.603 11.819 1.00 83.81 78 TYR A O 1
ATOM 613 N N . ASN A 1 79 ? -2.092 -3.567 12.034 1.00 82.19 79 ASN A N 1
ATOM 614 C CA . ASN A 1 79 ? -1.511 -3.532 10.694 1.00 82.19 79 ASN A CA 1
ATOM 615 C C . ASN A 1 79 ? -0.075 -4.061 10.774 1.00 82.19 79 ASN A C 1
ATOM 617 O O . ASN A 1 79 ? 0.720 -3.544 11.557 1.00 82.19 79 ASN A O 1
ATOM 621 N N . LEU A 1 80 ? 0.258 -5.087 9.988 1.00 78.38 80 LEU A N 1
ATOM 622 C CA . LEU A 1 80 ? 1.603 -5.682 10.008 1.00 78.38 80 LEU A CA 1
ATOM 623 C C . LEU A 1 80 ? 2.619 -4.906 9.164 1.00 78.38 80 LEU A C 1
ATOM 625 O O . LEU A 1 80 ? 3.823 -5.100 9.318 1.00 78.38 80 LEU A O 1
ATOM 629 N N . ARG A 1 81 ? 2.151 -4.014 8.290 1.00 72.06 81 ARG A N 1
ATOM 630 C CA . ARG A 1 81 ? 2.989 -3.019 7.623 1.00 72.06 81 ARG A CA 1
ATOM 631 C C . ARG A 1 81 ? 2.668 -1.637 8.160 1.00 72.06 81 ARG A C 1
ATOM 633 O O . ARG A 1 81 ? 1.502 -1.293 8.359 1.00 72.06 81 ARG A O 1
ATOM 640 N N . GLU A 1 82 ? 3.710 -0.838 8.349 1.00 63.47 82 GLU A N 1
ATOM 641 C CA . GLU A 1 82 ? 3.550 0.588 8.601 1.00 63.47 82 GLU A CA 1
ATOM 642 C C . GLU A 1 82 ? 2.921 1.243 7.369 1.00 63.47 82 GLU A C 1
ATOM 644 O O . GLU A 1 82 ? 3.424 1.134 6.249 1.00 63.47 82 GLU A O 1
ATOM 649 N N . GLN A 1 83 ? 1.772 1.882 7.577 1.00 62.16 83 GLN A N 1
ATOM 650 C CA . GLN A 1 83 ? 1.047 2.598 6.538 1.00 62.16 83 GLN A CA 1
ATOM 651 C C . GLN A 1 83 ? 1.293 4.089 6.715 1.00 62.16 83 GLN A C 1
ATOM 653 O O . GLN A 1 83 ? 0.955 4.654 7.753 1.00 62.16 83 GLN A O 1
ATOM 658 N N . GLY A 1 84 ? 1.835 4.729 5.682 1.00 63.59 84 GLY A N 1
ATOM 659 C CA . GLY A 1 84 ? 2.044 6.171 5.664 1.00 63.59 84 GLY A CA 1
ATOM 660 C C . GLY A 1 84 ? 3.468 6.567 5.312 1.00 63.59 84 GLY A C 1
ATOM 661 O O . GLY A 1 84 ? 4.336 5.733 5.061 1.00 63.59 84 GLY A O 1
ATOM 662 N N . LEU A 1 85 ? 3.672 7.879 5.241 1.00 65.94 85 LEU A N 1
ATOM 663 C CA . LEU A 1 85 ? 4.997 8.457 5.090 1.00 65.94 85 LEU A CA 1
ATOM 664 C C . LEU A 1 85 ? 5.832 8.084 6.325 1.00 65.94 85 LEU A C 1
ATOM 666 O O . LEU A 1 85 ? 5.344 8.274 7.441 1.00 65.94 85 LEU A O 1
ATOM 670 N N . PRO A 1 86 ? 7.058 7.567 6.154 1.00 68.88 86 PRO A N 1
ATOM 671 C CA . PRO A 1 86 ? 7.949 7.347 7.279 1.00 68.88 86 PRO A CA 1
ATOM 672 C C . PRO A 1 86 ? 8.222 8.695 7.967 1.00 68.88 86 PRO A C 1
ATOM 674 O O . PRO A 1 86 ? 8.202 9.726 7.283 1.00 68.88 86 PRO A O 1
ATOM 677 N N . PRO A 1 87 ? 8.466 8.729 9.288 1.00 68.25 87 PRO A N 1
ATOM 678 C CA . PRO A 1 87 ? 8.710 9.973 10.026 1.00 68.25 87 PRO A CA 1
ATOM 679 C C . PRO A 1 87 ? 9.794 10.861 9.389 1.00 68.25 87 P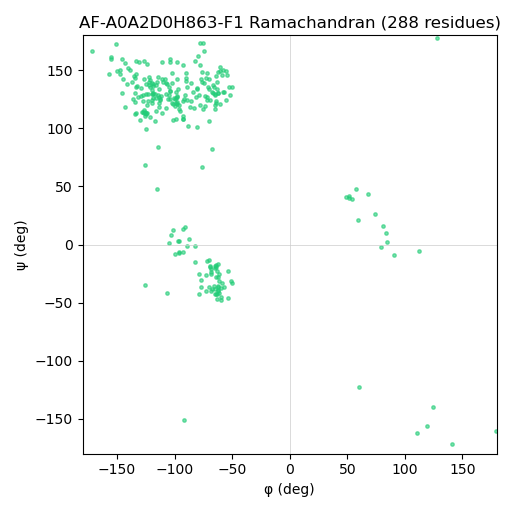RO A C 1
ATOM 681 O O . PRO A 1 87 ? 9.723 12.087 9.418 1.00 68.25 87 PRO A O 1
ATOM 684 N N . GLU A 1 88 ? 10.782 10.247 8.740 1.00 70.69 88 GLU A N 1
ATOM 685 C CA . GLU A 1 88 ? 11.880 10.909 8.039 1.00 70.69 88 GLU A CA 1
ATOM 686 C C . GLU A 1 88 ? 11.432 11.668 6.779 1.00 70.69 88 GLU A C 1
ATOM 688 O O . GLU A 1 88 ? 12.131 12.577 6.326 1.00 70.69 88 GLU A O 1
ATOM 693 N N . ALA A 1 89 ? 10.269 11.337 6.210 1.00 69.81 89 ALA A N 1
ATOM 694 C CA . ALA A 1 89 ? 9.754 11.982 5.008 1.00 69.81 89 ALA A CA 1
ATOM 695 C C . ALA A 1 89 ? 9.337 13.441 5.240 1.00 69.81 89 ALA A C 1
ATOM 697 O O . ALA A 1 89 ? 9.389 14.236 4.302 1.00 69.81 89 ALA A O 1
ATOM 698 N N . GLU A 1 90 ? 8.978 13.821 6.472 1.00 67.44 90 GLU A N 1
ATOM 699 C CA . GLU A 1 90 ? 8.696 15.223 6.819 1.00 67.44 90 GLU A CA 1
ATOM 700 C C . GLU A 1 90 ? 9.922 16.121 6.602 1.00 67.44 90 GLU A C 1
ATOM 702 O O . GLU A 1 90 ? 9.793 17.277 6.198 1.00 67.44 90 GLU A O 1
ATOM 707 N N . ASN A 1 91 ? 11.118 15.557 6.791 1.00 71.50 91 ASN A N 1
ATOM 708 C CA . ASN A 1 91 ? 12.401 16.238 6.634 1.00 71.50 91 ASN A CA 1
ATOM 709 C C . ASN A 1 91 ? 13.092 15.913 5.299 1.00 71.50 91 ASN A C 1
ATOM 711 O O . ASN A 1 91 ? 14.276 16.210 5.125 1.00 71.50 91 ASN A O 1
ATOM 715 N N . ALA A 1 92 ? 12.384 15.292 4.350 1.00 75.31 92 ALA A N 1
ATOM 716 C CA . ALA A 1 92 ? 12.967 14.909 3.073 1.00 75.31 92 ALA A CA 1
ATOM 717 C C . ALA A 1 92 ? 13.429 16.134 2.268 1.00 75.31 92 ALA A C 1
ATOM 719 O O . ALA A 1 92 ? 12.751 17.164 2.184 1.00 75.31 92 ALA A O 1
ATOM 720 N N . LEU A 1 93 ? 14.587 15.994 1.616 1.00 77.25 93 LEU A N 1
ATOM 721 C CA . LEU A 1 93 ? 15.091 16.995 0.682 1.00 77.25 93 LEU A CA 1
ATOM 722 C C . LEU A 1 93 ? 14.097 17.163 -0.466 1.00 77.25 93 LEU A C 1
ATOM 724 O O . LEU A 1 93 ? 13.794 16.222 -1.202 1.00 77.25 93 LEU A O 1
ATOM 728 N N . ARG A 1 94 ? 13.597 18.388 -0.627 1.00 76.38 94 ARG A N 1
ATOM 729 C CA . ARG A 1 94 ? 12.714 18.722 -1.741 1.00 76.38 94 ARG A CA 1
ATOM 730 C C . ARG A 1 94 ? 13.515 18.766 -3.046 1.00 76.38 94 ARG A C 1
ATOM 732 O O . ARG A 1 94 ? 14.684 19.160 -3.021 1.00 76.38 94 ARG A O 1
ATOM 739 N N . PRO A 1 95 ? 12.901 18.409 -4.189 1.00 78.12 95 PRO A N 1
ATOM 740 C CA . PRO A 1 95 ? 13.550 18.539 -5.485 1.00 78.12 95 PRO A CA 1
ATOM 741 C C . PRO A 1 95 ? 14.081 19.959 -5.701 1.00 78.12 95 PRO A C 1
ATOM 743 O O . PRO A 1 95 ? 13.389 20.941 -5.422 1.00 78.12 95 PRO A O 1
ATOM 746 N N . SER A 1 96 ? 15.308 20.068 -6.214 1.00 88.06 96 SER A N 1
ATOM 747 C CA . SER A 1 96 ? 15.871 21.360 -6.608 1.00 88.06 96 SER A CA 1
ATOM 748 C C . SER A 1 96 ? 14.989 22.025 -7.669 1.00 88.06 96 SER A C 1
ATOM 750 O O . SER A 1 96 ? 14.440 21.360 -8.552 1.00 88.06 96 SER A O 1
ATOM 752 N N . ALA A 1 97 ? 14.906 23.356 -7.629 1.00 90.62 97 ALA A N 1
ATOM 753 C CA . ALA A 1 97 ? 14.224 24.139 -8.658 1.00 90.62 97 ALA A CA 1
ATOM 754 C C . ALA A 1 97 ? 14.883 23.995 -10.040 1.00 90.62 97 ALA A C 1
ATOM 756 O O . ALA A 1 97 ? 14.229 24.234 -11.054 1.00 90.62 97 ALA A O 1
ATOM 757 N N . MET A 1 98 ? 16.162 23.615 -10.084 1.00 95.56 98 MET A N 1
ATOM 758 C CA . MET A 1 98 ? 16.869 23.285 -11.314 1.00 95.56 98 MET A CA 1
ATOM 759 C C . MET A 1 98 ? 17.874 22.164 -11.058 1.00 95.56 98 MET A C 1
ATOM 761 O O . MET A 1 98 ? 18.662 22.227 -10.111 1.00 95.56 98 MET A O 1
ATOM 765 N N . SER A 1 99 ? 17.851 21.139 -11.898 1.00 95.88 99 SER A N 1
ATOM 766 C CA . SER A 1 99 ? 18.826 20.049 -11.882 1.00 95.88 99 SER A CA 1
ATOM 767 C C . SER A 1 99 ? 18.910 19.418 -13.263 1.00 95.88 99 SER A C 1
ATOM 769 O O . SER A 1 99 ? 17.999 19.553 -14.069 1.00 95.88 99 SER A O 1
ATOM 771 N N . GLY A 1 100 ? 19.996 18.722 -13.561 1.00 96.06 100 GLY A N 1
ATOM 772 C CA . GLY A 1 100 ? 20.110 18.010 -14.822 1.00 96.06 100 GLY A CA 1
ATOM 773 C C . GLY A 1 100 ? 21.338 17.127 -14.862 1.00 96.06 100 GLY A C 1
ATOM 774 O O . GLY A 1 100 ? 22.225 17.243 -14.016 1.00 96.06 100 GLY A O 1
ATOM 775 N N . TYR A 1 101 ? 21.368 16.241 -15.844 1.00 97.38 101 TYR A N 1
ATOM 776 C CA . TYR A 1 101 ? 22.508 15.383 -16.117 1.00 97.38 101 TYR A CA 1
ATOM 777 C C . TYR A 1 101 ? 22.639 15.138 -17.617 1.00 97.38 101 TYR A C 1
ATOM 779 O O . TYR A 1 101 ? 21.677 15.268 -18.376 1.00 97.38 101 TYR A O 1
ATOM 787 N N . ILE A 1 102 ? 23.845 14.743 -18.019 1.00 97.44 102 ILE A N 1
ATOM 788 C CA . ILE A 1 102 ? 24.136 14.194 -19.339 1.00 97.44 102 ILE A CA 1
ATOM 789 C C . ILE A 1 102 ? 24.956 12.925 -19.124 1.00 97.44 102 ILE A C 1
ATOM 791 O O . ILE A 1 102 ? 25.986 12.952 -18.453 1.00 97.44 102 ILE A O 1
ATOM 795 N N . ASN A 1 103 ? 24.503 11.829 -19.715 1.00 98.00 103 ASN A N 1
ATOM 796 C CA . ASN A 1 103 ? 25.219 10.573 -19.814 1.00 98.00 103 ASN A CA 1
ATOM 797 C C . ASN A 1 103 ? 25.757 10.438 -21.239 1.00 98.00 103 ASN A C 1
ATOM 799 O O . ASN A 1 103 ? 24.997 10.488 -22.205 1.00 98.00 103 ASN A O 1
ATOM 803 N N . LEU A 1 104 ? 27.065 10.228 -21.362 1.00 97.19 104 LEU A N 1
ATOM 804 C CA . LEU A 1 104 ? 27.735 9.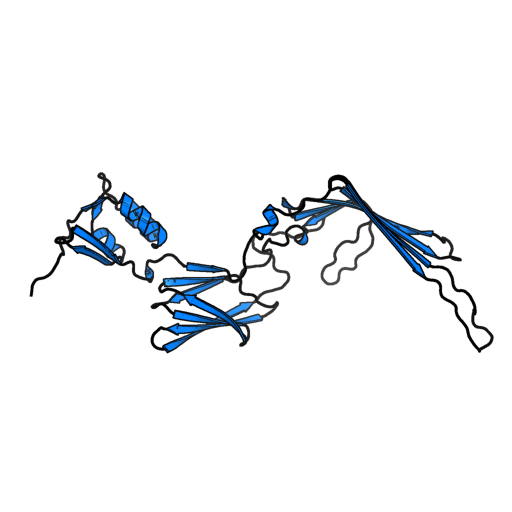910 -22.619 1.00 97.19 104 LEU A CA 1
ATOM 805 C C . LEU A 1 104 ? 28.343 8.512 -22.503 1.00 97.19 104 LEU A C 1
ATOM 807 O O . LEU A 1 104 ? 29.109 8.239 -21.580 1.00 97.19 104 LEU A O 1
ATOM 811 N N . ARG A 1 105 ? 28.016 7.629 -23.444 1.00 97.69 105 ARG A N 1
ATOM 812 C CA . ARG A 1 105 ? 28.583 6.280 -23.546 1.00 97.69 105 ARG A CA 1
ATOM 813 C C . ARG A 1 105 ? 29.172 6.098 -24.932 1.00 97.69 105 ARG A C 1
ATOM 815 O O . ARG A 1 105 ? 28.489 6.372 -25.908 1.00 97.69 105 ARG A O 1
ATOM 822 N N . GLY A 1 106 ? 30.411 5.635 -25.023 1.00 96.69 106 GLY A N 1
ATOM 823 C CA . GLY A 1 106 ? 31.093 5.435 -26.296 1.00 96.69 106 GLY A CA 1
ATOM 824 C C . GLY A 1 106 ? 31.782 4.081 -26.370 1.00 96.69 106 GLY A C 1
ATOM 825 O O . GLY A 1 106 ? 32.261 3.585 -25.353 1.00 96.69 106 GLY A O 1
ATOM 826 N N . GLY A 1 107 ? 31.834 3.501 -27.564 1.00 96.38 107 GLY A N 1
ATOM 827 C CA . GLY A 1 107 ? 32.518 2.242 -27.837 1.00 96.38 107 GLY A CA 1
ATOM 828 C C . GLY A 1 107 ? 33.155 2.253 -29.221 1.00 96.38 107 GLY A C 1
ATOM 829 O O . GLY A 1 107 ? 32.600 2.816 -30.165 1.00 96.38 107 GLY A O 1
ATOM 830 N N . GLN A 1 108 ? 34.336 1.650 -29.335 1.00 94.75 108 GLN A N 1
ATOM 831 C CA . GLN A 1 108 ? 35.016 1.467 -30.610 1.00 94.75 108 GLN A CA 1
ATOM 832 C C . GLN A 1 108 ? 35.728 0.121 -30.623 1.00 94.75 108 GLN A C 1
ATOM 834 O O . GLN A 1 108 ? 36.673 -0.095 -29.863 1.00 94.75 108 GLN A O 1
ATOM 839 N N . ASP A 1 109 ? 35.313 -0.737 -31.547 1.00 93.25 109 ASP A N 1
ATOM 840 C CA . ASP A 1 109 ? 35.876 -2.073 -31.670 1.00 93.25 109 ASP A CA 1
ATOM 841 C C . ASP A 1 109 ? 37.037 -2.107 -32.672 1.00 93.25 109 ASP A C 1
ATOM 843 O O . ASP A 1 109 ? 37.126 -1.310 -33.615 1.00 93.25 109 ASP A O 1
ATOM 847 N N . TYR A 1 110 ? 37.938 -3.070 -32.488 1.00 92.88 110 TYR A N 1
ATOM 848 C CA . TYR A 1 110 ? 38.992 -3.392 -33.444 1.00 92.88 110 TYR A CA 1
ATOM 849 C C . TYR A 1 110 ? 38.926 -4.882 -33.767 1.00 92.88 110 TYR A C 1
ATOM 851 O O . TYR A 1 110 ? 39.137 -5.722 -32.895 1.00 92.88 110 TYR A O 1
ATOM 859 N N . LEU A 1 111 ? 38.623 -5.213 -35.023 1.00 90.81 111 LEU A N 1
ATOM 860 C CA . LEU A 1 111 ? 38.466 -6.595 -35.466 1.00 90.81 111 LEU A CA 1
ATOM 861 C C . LEU A 1 111 ? 39.749 -7.077 -36.146 1.00 90.81 111 LEU A C 1
ATOM 863 O O . LEU A 1 111 ? 40.201 -6.474 -37.116 1.00 90.81 111 LEU A O 1
ATOM 867 N N . TRP A 1 112 ? 40.313 -8.193 -35.700 1.00 87.94 112 TRP A N 1
ATOM 868 C CA . TRP A 1 112 ? 41.417 -8.859 -36.391 1.00 87.94 112 TRP A CA 1
ATOM 869 C C . TRP A 1 112 ? 41.006 -10.278 -36.788 1.00 87.94 112 TRP A C 1
ATOM 871 O O . TRP A 1 112 ? 40.338 -10.968 -36.022 1.00 87.94 112 TRP A O 1
ATOM 881 N N . SER A 1 113 ? 41.389 -10.710 -37.991 1.00 85.06 113 SER A N 1
ATOM 882 C CA . SER A 1 113 ? 41.119 -12.059 -38.493 1.00 85.06 113 SER A CA 1
ATOM 883 C C . SER A 1 113 ? 42.314 -12.586 -39.279 1.00 85.06 113 SER A C 1
ATOM 885 O O . SER A 1 113 ? 42.9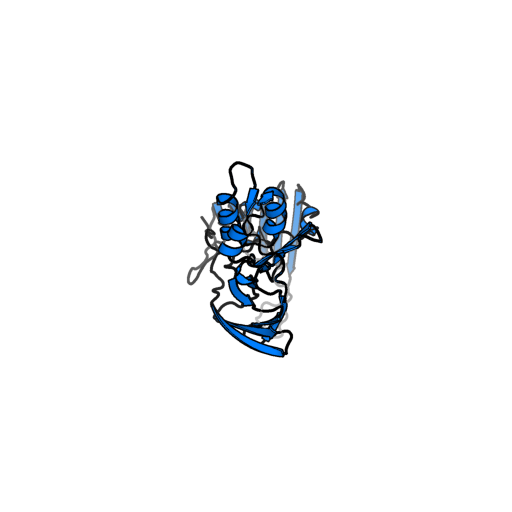01 -11.860 -40.079 1.00 85.06 113 SER A O 1
ATOM 887 N N . GLY A 1 114 ? 42.646 -13.862 -39.070 1.00 77.19 114 GLY A N 1
ATOM 888 C CA . GLY A 1 114 ? 43.678 -14.577 -39.829 1.00 77.19 114 GLY A CA 1
ATOM 889 C C . GLY A 1 114 ? 43.198 -15.138 -41.174 1.00 77.19 114 GLY A C 1
ATOM 890 O O . GLY A 1 114 ? 43.989 -15.741 -41.891 1.00 77.19 114 GLY A O 1
ATOM 891 N N . THR A 1 115 ? 41.917 -14.967 -41.522 1.00 79.44 115 THR A N 1
ATOM 892 C CA . THR A 1 115 ? 41.337 -15.459 -42.784 1.00 79.44 115 THR A CA 1
ATOM 893 C C . THR A 1 115 ? 41.137 -14.299 -43.757 1.00 79.44 115 THR A C 1
ATOM 895 O O . THR A 1 115 ? 40.525 -13.289 -43.400 1.00 79.44 115 THR A O 1
ATOM 898 N N . GLN A 1 116 ? 41.636 -14.429 -44.992 1.00 72.88 116 GLN A N 1
ATOM 899 C CA . GLN A 1 116 ? 41.453 -13.397 -46.018 1.00 72.88 116 GLN A CA 1
ATOM 900 C C . GLN A 1 116 ? 39.964 -13.225 -46.364 1.00 72.88 116 GLN A C 1
ATOM 902 O O . GLN A 1 116 ? 39.262 -14.211 -46.570 1.00 72.88 116 GLN A O 1
ATOM 907 N N . GLY A 1 117 ? 39.491 -11.974 -46.430 1.00 67.44 117 GLY A N 1
ATOM 908 C CA . GLY A 1 117 ? 38.127 -11.630 -46.864 1.00 67.44 117 GLY A CA 1
ATOM 909 C C . GLY A 1 117 ? 37.197 -11.050 -45.791 1.00 67.44 117 GLY A C 1
ATOM 910 O O . GLY A 1 117 ? 36.105 -10.606 -46.130 1.00 67.44 117 GLY A O 1
ATOM 911 N N . THR A 1 118 ? 37.606 -10.996 -44.518 1.00 71.75 118 THR A N 1
ATOM 912 C CA . THR A 1 118 ? 36.822 -10.322 -43.459 1.00 71.75 118 THR A CA 1
ATOM 913 C C . THR A 1 118 ? 37.224 -8.849 -43.355 1.00 71.75 118 THR A C 1
ATOM 915 O O . THR A 1 118 ? 38.406 -8.534 -43.479 1.00 71.75 118 THR A O 1
ATOM 918 N N . ALA A 1 119 ? 36.277 -7.941 -43.093 1.00 68.38 119 ALA A N 1
ATOM 919 C CA . ALA A 1 119 ? 36.560 -6.524 -42.847 1.00 68.38 119 ALA A CA 1
ATOM 920 C C . ALA A 1 119 ? 37.331 -6.327 -41.524 1.00 68.38 119 ALA A C 1
ATOM 922 O O . ALA A 1 119 ? 36.755 -6.049 -40.474 1.00 68.38 119 ALA A O 1
ATOM 923 N N . THR A 1 120 ? 38.649 -6.513 -41.569 1.00 85.19 120 THR A N 1
ATOM 924 C CA . THR A 1 120 ? 39.565 -6.306 -40.443 1.00 85.19 120 THR A CA 1
ATOM 925 C C . THR A 1 120 ? 39.871 -4.825 -40.220 1.00 85.19 120 THR A C 1
ATOM 927 O O . THR A 1 120 ? 39.856 -4.025 -41.153 1.00 85.19 120 THR A O 1
ATOM 930 N N . GLY A 1 121 ? 40.234 -4.472 -38.992 1.00 88.69 121 GLY A N 1
ATOM 931 C CA . GLY A 1 121 ? 40.646 -3.140 -38.578 1.00 88.69 121 GLY A CA 1
ATOM 932 C C . GLY A 1 121 ? 39.632 -2.455 -37.666 1.00 88.69 121 GLY A C 1
ATOM 933 O O . GLY A 1 121 ? 38.760 -3.087 -37.061 1.00 88.69 121 GLY A O 1
ATOM 934 N N . ARG A 1 122 ? 39.777 -1.130 -37.561 1.00 93.19 122 ARG A N 1
ATOM 935 C CA . ARG A 1 122 ? 38.941 -0.273 -36.716 1.00 93.19 122 ARG A CA 1
ATOM 936 C C . ARG A 1 122 ? 37.493 -0.269 -37.211 1.00 93.19 122 ARG A C 1
ATOM 938 O O . ARG A 1 122 ? 37.220 0.151 -38.343 1.00 93.19 122 ARG A O 1
ATOM 945 N N . GLN A 1 123 ? 36.593 -0.703 -36.339 1.00 93.31 123 GLN A N 1
ATOM 946 C CA . GLN A 1 123 ? 35.152 -0.646 -36.543 1.00 93.31 123 GLN A CA 1
ATOM 947 C C . GLN A 1 123 ? 34.625 0.770 -36.255 1.00 93.31 123 GLN A C 1
ATOM 949 O O . GLN A 1 123 ? 35.329 1.569 -35.628 1.00 93.31 123 GLN A O 1
ATOM 954 N N . PRO A 1 124 ? 33.416 1.113 -36.735 1.00 94.31 124 PRO A N 1
ATOM 955 C CA . PRO A 1 124 ? 32.794 2.402 -36.463 1.00 94.31 124 PRO A CA 1
ATOM 956 C C . PRO A 1 124 ? 32.775 2.785 -34.983 1.00 94.31 124 PRO A C 1
ATOM 958 O O . PRO A 1 124 ? 32.414 1.973 -34.131 1.00 94.31 124 PRO A O 1
ATOM 961 N N . LEU A 1 125 ? 33.110 4.044 -34.690 1.00 96.12 125 LEU A N 1
ATOM 962 C CA . LEU A 1 125 ? 32.853 4.627 -33.376 1.00 96.12 125 LEU A CA 1
ATOM 963 C C . LEU A 1 125 ? 31.339 4.741 -33.156 1.00 96.12 125 LEU A C 1
ATOM 965 O O . LEU A 1 125 ? 30.625 5.294 -33.996 1.00 96.12 125 LEU A O 1
ATOM 969 N N . GLN A 1 126 ? 30.869 4.269 -32.006 1.00 96.75 126 GLN A N 1
ATOM 970 C CA . GLN A 1 126 ? 29.489 4.426 -31.557 1.00 96.75 126 GLN A CA 1
ATOM 971 C C . GLN A 1 126 ? 29.463 5.301 -30.311 1.00 96.75 126 GLN A C 1
ATOM 973 O O . GLN A 1 126 ? 30.178 5.019 -29.351 1.00 96.75 126 GLN A O 1
ATOM 978 N N . LEU A 1 127 ? 28.637 6.345 -30.309 1.00 97.69 127 LEU A N 1
ATOM 979 C CA . LEU A 1 127 ? 28.389 7.199 -29.149 1.00 97.69 127 LEU A CA 1
ATOM 980 C C . LEU A 1 127 ? 26.887 7.250 -28.867 1.00 97.69 127 LEU A C 1
ATOM 982 O O . LEU A 1 127 ? 26.079 7.386 -29.778 1.00 97.69 127 LEU A O 1
ATOM 986 N N . ASN A 1 128 ? 26.512 7.187 -27.597 1.00 97.50 128 ASN A N 1
ATOM 987 C CA . ASN A 1 128 ? 25.152 7.345 -27.109 1.00 97.50 128 ASN A CA 1
ATOM 988 C C . ASN A 1 128 ? 25.126 8.480 -26.094 1.00 97.50 128 ASN A C 1
ATOM 990 O O . ASN A 1 128 ? 25.923 8.505 -25.154 1.00 97.50 128 ASN A O 1
ATOM 994 N N . LEU A 1 129 ? 24.198 9.400 -26.295 1.00 97.19 129 LEU A N 1
ATOM 995 C CA . LEU A 1 129 ? 23.970 10.569 -25.468 1.00 97.19 129 LEU A CA 1
ATOM 996 C C . LEU A 1 129 ? 22.565 10.483 -24.890 1.00 97.19 129 LEU A C 1
ATOM 998 O O . LEU A 1 129 ? 21.602 10.286 -25.625 1.00 97.19 129 LEU A O 1
ATOM 1002 N N . GLU A 1 130 ? 22.445 10.671 -23.586 1.00 97.69 130 GLU A N 1
ATOM 1003 C CA . GLU A 1 130 ? 21.169 10.809 -22.887 1.00 97.69 130 GLU A CA 1
ATOM 1004 C C . GLU A 1 130 ? 21.269 11.997 -21.949 1.00 97.69 130 GLU A C 1
ATOM 1006 O O . GLU A 1 130 ? 22.261 12.146 -21.243 1.00 97.69 130 GLU A O 1
ATOM 1011 N N . GLY A 1 131 ? 20.251 12.840 -21.913 1.00 97.12 131 GLY A N 1
ATOM 1012 C CA . GLY A 1 131 ? 20.229 13.991 -21.029 1.00 97.12 131 GLY A CA 1
ATOM 1013 C C . GLY A 1 131 ? 18.855 14.211 -20.436 1.00 97.12 131 GLY A C 1
ATOM 1014 O O . GLY A 1 131 ? 17.839 13.887 -21.051 1.00 97.12 131 GLY A O 1
ATOM 1015 N N . ALA A 1 132 ? 18.844 14.797 -19.245 1.00 97.31 132 ALA A N 1
ATOM 1016 C CA . ALA A 1 132 ? 17.636 15.313 -18.632 1.00 97.31 132 ALA A CA 1
ATOM 1017 C C . ALA A 1 132 ? 17.907 16.674 -17.991 1.00 97.31 132 ALA A C 1
ATOM 1019 O O . ALA A 1 132 ? 18.941 16.875 -17.351 1.00 97.31 132 ALA A O 1
ATOM 1020 N N . LEU A 1 133 ? 16.958 17.594 -18.131 1.00 97.56 133 LEU A N 1
ATOM 1021 C CA . LEU A 1 133 ? 16.958 18.895 -17.475 1.00 97.56 133 LEU A CA 1
ATOM 1022 C C . LEU A 1 133 ? 15.624 19.087 -16.761 1.00 97.56 133 LEU A C 1
ATOM 1024 O O . LEU A 1 133 ? 14.586 19.208 -17.400 1.00 97.56 133 LEU A O 1
ATOM 1028 N N . ASN A 1 134 ? 15.665 19.148 -15.438 1.00 96.06 134 ASN A N 1
ATOM 1029 C CA . ASN A 1 134 ? 14.556 19.556 -14.594 1.00 96.06 134 ASN A CA 1
ATOM 1030 C C . ASN A 1 134 ? 14.610 21.067 -14.353 1.00 96.06 134 ASN A C 1
ATOM 1032 O O . ASN A 1 134 ? 15.610 21.602 -13.869 1.00 96.06 134 ASN A O 1
ATOM 1036 N N . TRP A 1 135 ? 13.492 21.734 -14.608 1.00 96.12 135 TRP A N 1
ATOM 1037 C CA . TRP A 1 135 ? 13.257 23.119 -14.246 1.00 96.12 135 TRP A CA 1
ATOM 1038 C C . TRP A 1 135 ? 11.868 23.262 -13.625 1.00 96.12 135 TRP A C 1
ATOM 1040 O O . TRP A 1 135 ? 10.847 23.086 -14.284 1.00 96.12 135 TRP A O 1
ATOM 1050 N N . LYS A 1 136 ? 11.829 23.571 -12.325 1.00 93.12 136 LYS A N 1
ATOM 1051 C CA . LYS A 1 136 ? 10.604 23.755 -11.529 1.00 93.12 136 LYS A CA 1
ATOM 1052 C C . LYS A 1 136 ? 9.579 22.618 -11.706 1.00 93.12 136 LYS A C 1
ATOM 1054 O O . LYS A 1 136 ? 8.381 22.875 -11.791 1.00 93.12 136 LYS A O 1
ATOM 1059 N N . GLY A 1 137 ? 10.048 21.369 -11.757 1.00 90.88 137 GLY A N 1
ATOM 1060 C CA . GLY A 1 137 ? 9.197 20.181 -11.883 1.00 90.88 137 GLY A CA 1
ATOM 1061 C C . GLY A 1 137 ? 8.805 19.820 -13.318 1.00 90.88 137 GLY A C 1
ATOM 1062 O O . GLY A 1 137 ? 8.059 18.862 -13.510 1.00 90.88 137 GLY A O 1
ATOM 1063 N N . TRP A 1 138 ? 9.290 20.557 -14.318 1.00 95.38 138 TRP A N 1
ATOM 1064 C CA . TRP A 1 138 ? 9.232 20.167 -15.725 1.00 95.38 138 TRP A CA 1
ATOM 1065 C C . TRP A 1 138 ? 10.563 19.553 -16.131 1.00 95.38 138 TRP A C 1
ATOM 1067 O O . TRP A 1 138 ? 11.600 20.202 -16.006 1.00 95.38 138 TRP A O 1
ATOM 1077 N N . VAL A 1 139 ? 10.539 18.317 -16.615 1.00 96.75 139 VAL A N 1
ATOM 1078 C CA . VAL A 1 139 ? 11.737 17.569 -16.997 1.00 96.75 139 VAL A CA 1
ATOM 1079 C C . VAL A 1 139 ? 11.761 17.391 -18.508 1.00 96.75 139 VAL A C 1
ATOM 1081 O O . VAL A 1 139 ? 10.916 16.699 -19.067 1.00 96.75 139 VAL A O 1
ATOM 1084 N N . LEU A 1 140 ? 12.720 18.024 -19.177 1.00 97.44 140 LEU A N 1
ATOM 1085 C CA . LEU A 1 140 ? 13.026 17.755 -20.577 1.00 97.44 140 LEU A CA 1
ATOM 1086 C C . LEU A 1 140 ? 14.023 16.600 -20.638 1.00 97.44 140 LEU A C 1
ATOM 1088 O O . LEU A 1 140 ? 15.134 16.734 -20.133 1.00 97.44 140 LEU A O 1
ATOM 1092 N N . GLU A 1 141 ? 13.639 15.496 -21.263 1.00 96.25 141 GLU A N 1
ATOM 1093 C CA . GLU A 1 14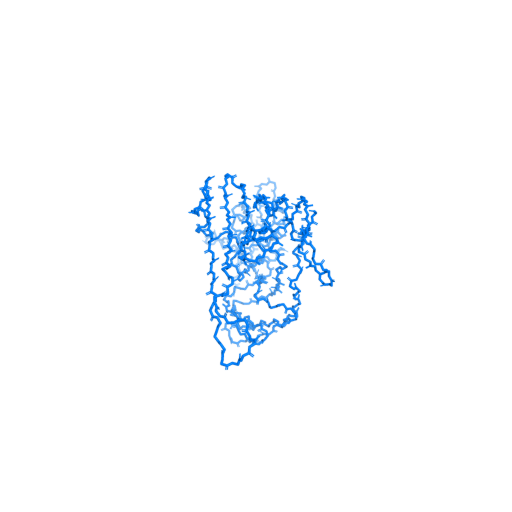1 ? 14.470 14.309 -21.451 1.00 96.25 141 GLU A CA 1
ATOM 1094 C C . GLU A 1 141 ? 14.726 14.098 -22.939 1.00 96.25 141 GLU A C 1
ATOM 1096 O O . GLU A 1 141 ? 13.810 14.240 -23.752 1.00 96.25 141 GLU A O 1
ATOM 1101 N N . GLY A 1 142 ? 15.962 13.755 -23.292 1.00 96.00 142 GLY A N 1
ATOM 1102 C CA . GLY A 1 142 ? 16.370 13.552 -24.676 1.00 96.00 142 GLY A CA 1
ATOM 1103 C C . GLY A 1 142 ? 17.450 12.489 -24.816 1.00 96.00 142 GLY A C 1
ATOM 1104 O O . GLY A 1 142 ? 18.323 12.377 -23.953 1.00 96.00 142 GLY A O 1
ATOM 1105 N N . SER A 1 143 ? 17.435 11.745 -25.919 1.00 96.44 143 SER A N 1
ATOM 1106 C CA . SER A 1 143 ? 18.529 10.843 -26.285 1.00 96.44 143 SER A CA 1
ATOM 1107 C C . SER A 1 143 ? 18.946 10.978 -27.747 1.00 96.44 143 SER A C 1
ATOM 1109 O O . SER A 1 143 ? 18.211 11.490 -28.593 1.00 96.44 143 SER A O 1
ATOM 1111 N N . SER A 1 144 ? 20.173 10.562 -28.051 1.00 96.69 144 SER A N 1
ATOM 1112 C CA . SER A 1 144 ? 20.703 10.542 -29.409 1.00 96.69 144 SER A CA 1
ATOM 1113 C C . SER A 1 144 ? 21.841 9.541 -29.553 1.00 96.69 144 SER A C 1
ATOM 1115 O O . SER A 1 144 ? 22.651 9.374 -28.642 1.00 96.69 144 SER A O 1
ATOM 1117 N N . THR A 1 145 ? 21.942 8.931 -30.727 1.00 97.25 145 THR A N 1
ATOM 1118 C CA . THR A 1 145 ? 23.015 8.001 -31.073 1.00 97.25 145 THR A CA 1
ATOM 1119 C C . THR A 1 145 ? 23.803 8.538 -32.258 1.00 97.25 145 THR A C 1
ATOM 1121 O O . THR A 1 145 ? 23.233 8.993 -33.247 1.00 97.25 145 THR A O 1
ATOM 1124 N N . PHE A 1 146 ? 25.123 8.450 -32.171 1.00 97.56 146 PHE A N 1
ATOM 1125 C CA . PHE A 1 146 ? 26.036 8.665 -33.279 1.00 97.56 146 PHE A CA 1
ATOM 1126 C C . PHE A 1 146 ? 26.706 7.345 -33.639 1.00 97.56 146 PHE A C 1
ATOM 1128 O O . PHE A 1 146 ? 27.278 6.683 -32.775 1.00 97.56 146 PHE A O 1
ATOM 1135 N N . THR A 1 147 ? 26.650 6.971 -34.911 1.00 96.81 147 THR A N 1
ATOM 1136 C CA . THR A 1 147 ? 27.369 5.819 -35.451 1.00 96.81 147 THR A CA 1
ATOM 1137 C C . THR A 1 147 ? 28.171 6.271 -36.656 1.00 96.81 147 THR A C 1
ATOM 1139 O O . THR A 1 147 ? 27.629 6.675 -37.685 1.00 96.81 147 THR A O 1
ATOM 1142 N N . GLU A 1 148 ? 29.488 6.210 -36.533 1.00 96.38 148 GLU A N 1
ATOM 1143 C CA . GLU A 1 148 ? 30.386 6.561 -37.623 1.00 96.38 148 GLU A CA 1
ATOM 1144 C C . GLU A 1 148 ? 30.118 5.691 -38.869 1.00 96.38 148 GLU A C 1
ATOM 1146 O O . GLU A 1 148 ? 29.725 4.532 -38.760 1.00 96.38 148 GLU A O 1
ATOM 1151 N N . ARG A 1 149 ? 30.360 6.220 -40.075 1.00 93.62 149 ARG A N 1
ATOM 1152 C CA . ARG A 1 149 ? 30.200 5.483 -41.349 1.00 93.62 149 ARG A CA 1
ATOM 1153 C C . ARG A 1 149 ? 28.781 4.947 -41.610 1.00 93.62 149 ARG A C 1
ATOM 1155 O O . ARG A 1 149 ? 28.618 4.040 -42.421 1.00 93.62 149 ARG A O 1
ATOM 1162 N N . THR A 1 150 ? 27.768 5.516 -40.963 1.00 93.50 150 THR A N 1
ATOM 1163 C CA . THR A 1 150 ? 26.354 5.304 -41.309 1.00 93.50 150 THR A CA 1
ATOM 1164 C C . THR A 1 150 ? 25.761 6.583 -41.891 1.00 93.50 150 THR A C 1
ATOM 1166 O O . THR A 1 150 ? 26.289 7.668 -41.650 1.00 93.50 150 THR A O 1
ATOM 1169 N N . ASP A 1 151 ? 24.691 6.473 -42.675 1.00 93.25 151 ASP A N 1
ATOM 1170 C CA . ASP A 1 151 ? 23.941 7.623 -43.183 1.00 93.25 151 ASP A CA 1
ATOM 1171 C C . ASP A 1 151 ? 22.453 7.459 -42.817 1.00 93.25 151 ASP A C 1
ATOM 1173 O O . ASP A 1 151 ? 21.809 6.538 -43.328 1.00 93.25 151 ASP A O 1
ATOM 1177 N N . PRO A 1 152 ? 21.909 8.275 -41.896 1.00 93.31 152 PRO A N 1
ATOM 1178 C CA . PRO A 1 152 ? 22.582 9.360 -41.181 1.00 93.31 152 PRO A CA 1
ATOM 1179 C C . PRO A 1 152 ? 23.510 8.844 -40.070 1.00 93.31 152 PRO A C 1
ATOM 1181 O O . PRO A 1 152 ? 23.147 7.953 -39.307 1.00 93.31 152 PRO A O 1
ATOM 1184 N N . SER A 1 153 ? 24.687 9.465 -39.914 1.00 95.06 153 SER A N 1
ATOM 1185 C CA . SER A 1 153 ? 25.609 9.130 -38.812 1.00 95.06 153 SER A CA 1
ATOM 1186 C C . SER A 1 153 ? 25.084 9.564 -37.446 1.00 95.06 153 SER A C 1
ATOM 1188 O O . SER A 1 153 ? 25.556 9.074 -36.428 1.00 95.06 153 SER A O 1
ATOM 1190 N N . TRP A 1 154 ? 24.135 10.501 -37.410 1.00 96.19 154 TRP A N 1
ATOM 1191 C CA . TRP A 1 154 ? 23.515 11.007 -36.194 1.00 96.19 154 TRP A CA 1
ATOM 1192 C C . TRP A 1 154 ? 22.017 10.731 -36.235 1.00 96.19 154 TRP A C 1
ATOM 1194 O O . TRP A 1 154 ? 21.315 11.193 -37.134 1.00 96.19 154 TRP A O 1
ATOM 1204 N N . VAL A 1 155 ? 21.524 10.005 -35.242 1.00 95.88 155 VAL A N 1
ATOM 1205 C CA . VAL A 1 155 ? 20.117 9.645 -35.103 1.00 95.88 155 VAL A CA 1
ATOM 1206 C C . VAL A 1 155 ? 19.610 10.214 -33.785 1.00 95.88 155 VAL A C 1
ATOM 1208 O O . VAL A 1 155 ? 20.169 9.963 -32.713 1.00 95.88 155 VAL A O 1
ATOM 1211 N N . ARG A 1 156 ? 18.548 11.014 -33.863 1.00 93.06 156 ARG A N 1
ATOM 1212 C CA . ARG A 1 156 ? 17.799 11.463 -32.688 1.00 93.06 156 ARG A CA 1
ATOM 1213 C C . ARG A 1 156 ? 17.036 10.267 -32.102 1.00 93.06 156 ARG A C 1
ATOM 1215 O O . ARG A 1 156 ? 16.383 9.544 -32.847 1.00 93.06 156 ARG A O 1
ATOM 1222 N N . GLY A 1 157 ? 17.101 10.103 -30.785 1.00 91.50 157 GLY A N 1
ATOM 1223 C CA . GLY A 1 157 ? 16.223 9.211 -30.033 1.00 91.50 157 GLY A CA 1
ATOM 1224 C C . GLY A 1 157 ? 14.974 9.937 -29.526 1.00 91.50 157 GLY A C 1
ATOM 1225 O O . GLY A 1 157 ? 14.511 10.908 -30.128 1.00 91.50 157 GLY A O 1
ATOM 1226 N N . ASP A 1 158 ? 14.437 9.477 -28.402 1.00 91.06 158 ASP A N 1
ATOM 1227 C CA . ASP A 1 158 ? 13.250 10.078 -27.797 1.00 91.06 158 ASP A CA 1
ATOM 1228 C C . ASP A 1 158 ? 13.556 11.496 -27.299 1.00 91.06 158 ASP A C 1
ATOM 1230 O O . ASP A 1 158 ? 14.586 11.729 -26.664 1.00 91.06 158 ASP A O 1
ATOM 1234 N N . LEU A 1 159 ? 12.640 12.435 -27.535 1.00 94.94 159 LEU A N 1
ATOM 1235 C CA . LEU A 1 159 ? 12.607 13.739 -26.877 1.00 94.94 159 LEU A CA 1
ATOM 1236 C C . LEU A 1 159 ? 11.220 13.964 -26.289 1.00 94.94 159 LEU A C 1
ATOM 1238 O O . LEU A 1 159 ? 10.212 13.957 -27.003 1.00 94.94 159 LEU A O 1
ATOM 1242 N N . ARG A 1 160 ? 11.169 14.225 -24.987 1.00 95.31 160 ARG A N 1
ATOM 1243 C CA . ARG A 1 160 ? 9.907 14.431 -24.282 1.00 95.31 160 ARG A CA 1
ATOM 1244 C C . ARG A 1 160 ? 10.036 15.417 -23.139 1.00 95.31 160 ARG A C 1
ATOM 1246 O O . ARG A 1 160 ? 11.074 15.527 -22.495 1.00 95.31 160 ARG A O 1
ATOM 1253 N N . LEU A 1 161 ? 8.938 16.105 -22.879 1.00 96.75 161 LEU A N 1
ATOM 1254 C CA . LEU A 1 161 ? 8.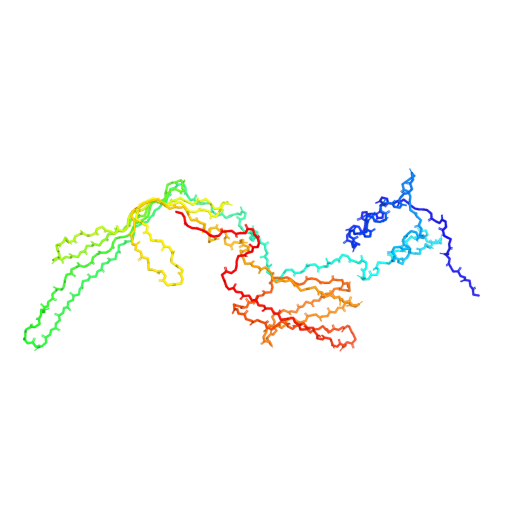737 16.957 -21.724 1.00 96.75 161 LEU A CA 1
ATOM 1255 C C . LEU A 1 161 ? 7.803 16.235 -20.750 1.00 96.75 161 LEU A C 1
ATOM 1257 O O . LEU A 1 161 ? 6.704 15.834 -21.130 1.00 96.75 161 LEU A O 1
ATOM 1261 N N . VAL A 1 162 ? 8.240 16.072 -19.508 1.00 95.38 162 VAL A N 1
ATOM 1262 C CA . VAL A 1 162 ? 7.537 15.334 -18.458 1.00 95.38 162 VAL A CA 1
ATOM 1263 C C . VAL A 1 162 ? 7.205 16.273 -17.304 1.00 95.38 162 VAL A C 1
ATOM 1265 O O . VAL A 1 162 ? 8.038 17.077 -16.888 1.00 95.38 162 VAL A O 1
ATOM 1268 N N . HIS A 1 163 ? 6.001 16.151 -16.759 1.00 94.81 163 HIS A N 1
ATOM 1269 C CA . HIS A 1 163 ? 5.611 16.798 -15.512 1.00 94.81 163 HIS A CA 1
ATOM 1270 C C . HIS A 1 163 ? 4.881 15.809 -14.611 1.00 94.81 163 HIS A C 1
ATOM 1272 O O . HIS A 1 163 ? 3.939 15.144 -15.042 1.00 94.81 163 HIS A O 1
ATOM 1278 N N . ASP A 1 164 ? 5.303 15.731 -13.354 1.00 92.31 164 ASP A N 1
ATOM 1279 C CA . ASP A 1 164 ? 4.683 14.874 -12.351 1.00 92.31 164 ASP A CA 1
ATOM 1280 C C . ASP A 1 164 ? 3.839 15.705 -11.385 1.00 92.31 164 ASP A C 1
ATOM 1282 O O . ASP A 1 164 ? 4.287 16.727 -10.869 1.00 92.31 164 ASP A O 1
ATOM 1286 N N . ALA A 1 165 ? 2.633 15.216 -11.095 1.00 90.94 165 ALA A N 1
ATOM 1287 C CA . ALA A 1 165 ? 1.754 15.710 -10.041 1.00 90.94 165 ALA A CA 1
ATOM 1288 C C . ALA A 1 165 ? 1.591 14.614 -8.967 1.00 90.94 165 ALA A C 1
ATOM 1290 O O . ALA A 1 165 ? 0.624 13.838 -9.019 1.00 90.94 165 ALA A O 1
ATOM 1291 N N . PRO A 1 166 ? 2.530 14.513 -8.000 1.00 85.44 166 PRO A N 1
ATOM 1292 C CA . PRO A 1 166 ? 2.574 13.419 -7.034 1.00 85.44 166 PRO A CA 1
ATOM 1293 C C . PRO A 1 166 ? 1.322 13.310 -6.173 1.00 85.44 166 PRO A C 1
ATOM 1295 O O . PRO A 1 166 ? 0.865 12.197 -5.956 1.00 85.44 166 PRO A O 1
ATOM 1298 N N . ASP A 1 167 ? 0.705 14.422 -5.760 1.00 85.00 167 ASP A N 1
ATOM 1299 C CA . ASP A 1 167 ? -0.514 14.424 -4.926 1.00 85.00 167 ASP A CA 1
ATOM 1300 C C . ASP A 1 167 ? -1.680 13.686 -5.588 1.00 85.00 167 ASP A C 1
ATOM 1302 O O . ASP A 1 167 ? -2.480 13.009 -4.940 1.00 85.00 167 ASP A O 1
ATOM 1306 N N . GLN A 1 168 ? -1.740 13.769 -6.915 1.00 85.75 168 GLN A N 1
ATOM 1307 C CA . GLN A 1 168 ? -2.736 13.077 -7.715 1.00 85.75 168 GLN A CA 1
ATOM 1308 C C . GLN A 1 168 ? -2.198 11.750 -8.257 1.00 85.75 168 GLN A C 1
ATOM 1310 O O . GLN A 1 168 ? -2.972 10.987 -8.813 1.00 85.75 168 GLN A O 1
ATOM 1315 N N . ALA A 1 169 ? -0.915 11.421 -8.109 1.00 87.12 169 ALA A N 1
ATOM 1316 C CA . ALA A 1 169 ? -0.273 10.299 -8.797 1.00 87.12 169 ALA A CA 1
ATOM 1317 C C . ALA A 1 169 ? -0.456 10.362 -10.329 1.00 87.12 169 ALA A C 1
ATOM 1319 O O . ALA A 1 169 ? -0.722 9.345 -10.967 1.00 87.12 169 ALA A O 1
ATOM 1320 N N . LEU A 1 170 ? -0.379 11.556 -10.924 1.00 91.38 170 LEU A N 1
ATOM 1321 C CA . LEU A 1 170 ? -0.472 11.751 -12.377 1.00 91.38 170 LEU A CA 1
ATOM 1322 C C . LEU A 1 170 ? 0.885 12.119 -12.967 1.00 91.38 170 LEU A C 1
ATOM 1324 O O . LEU A 1 170 ? 1.619 12.908 -12.378 1.00 91.38 170 LEU A O 1
ATOM 1328 N N . ARG A 1 171 ? 1.166 11.592 -14.158 1.00 93.00 171 ARG A N 1
ATOM 1329 C CA . ARG A 1 171 ? 2.280 12.004 -15.010 1.00 93.00 171 ARG A CA 1
ATOM 1330 C C . ARG A 1 171 ? 1.736 12.519 -16.337 1.00 93.00 171 ARG A C 1
ATOM 1332 O O . ARG A 1 171 ? 0.950 11.834 -16.991 1.00 93.00 171 ARG A O 1
ATOM 1339 N N . TYR A 1 172 ? 2.195 13.700 -16.722 1.00 94.12 172 TYR A N 1
ATOM 1340 C CA . TYR A 1 172 ? 1.940 14.332 -18.009 1.00 94.12 172 TYR A CA 1
ATOM 1341 C C . TYR A 1 172 ? 3.195 14.200 -18.869 1.00 94.12 172 TYR A C 1
ATOM 1343 O O . TYR A 1 172 ? 4.293 14.487 -18.392 1.00 94.12 172 TYR A O 1
ATOM 1351 N N . VAL A 1 173 ? 3.047 13.766 -20.119 1.00 94.19 173 VAL A N 1
ATOM 1352 C CA . VAL A 1 173 ? 4.159 13.638 -21.071 1.00 94.19 173 VAL A CA 1
ATOM 1353 C C . VAL A 1 173 ? 3.766 14.268 -22.398 1.00 94.19 173 VAL A C 1
ATOM 1355 O O . VAL A 1 173 ? 2.657 14.052 -22.877 1.00 94.19 173 VAL A O 1
ATOM 1358 N N . ILE A 1 174 ? 4.671 15.036 -22.999 1.00 95.50 174 ILE A N 1
ATOM 1359 C CA . ILE A 1 174 ? 4.512 15.635 -24.328 1.00 95.50 174 ILE A CA 1
ATOM 1360 C C . ILE A 1 174 ? 5.761 15.308 -25.148 1.00 95.50 174 ILE A C 1
ATOM 1362 O O . ILE A 1 174 ? 6.867 15.595 -24.697 1.00 95.50 174 ILE A O 1
ATOM 1366 N N . GLY A 1 175 ? 5.603 14.750 -26.346 1.00 93.69 175 GLY A N 1
ATOM 1367 C CA . GLY A 1 175 ? 6.714 14.388 -27.231 1.00 93.69 175 GLY A CA 1
ATOM 1368 C C . GLY A 1 175 ? 6.673 12.917 -27.623 1.00 93.69 175 GLY A C 1
ATOM 1369 O O . GLY A 1 175 ? 5.597 12.393 -27.910 1.00 93.69 175 GLY A O 1
ATOM 1370 N N . ASP A 1 176 ? 7.837 12.274 -27.663 1.00 91.50 176 ASP A N 1
ATOM 1371 C CA . ASP A 1 176 ? 7.952 10.860 -28.023 1.00 91.50 176 ASP A CA 1
ATOM 1372 C C . ASP A 1 176 ? 7.473 9.971 -26.858 1.00 91.50 176 ASP A C 1
ATOM 1374 O O . ASP A 1 176 ? 8.015 9.989 -25.746 1.00 91.50 176 ASP A O 1
ATOM 1378 N N . LEU A 1 177 ? 6.402 9.217 -27.110 1.00 83.25 177 LEU A N 1
ATOM 1379 C CA . LEU A 1 177 ? 5.686 8.389 -26.147 1.00 83.25 177 LEU A CA 1
ATOM 1380 C C . LEU A 1 177 ? 5.969 6.906 -26.382 1.00 83.25 177 LEU A C 1
ATOM 1382 O O . LEU A 1 177 ? 5.898 6.404 -27.505 1.00 83.25 177 LEU A O 1
ATOM 1386 N N . SER A 1 178 ? 6.170 6.187 -25.280 1.00 70.88 178 SER A N 1
ATOM 1387 C CA . SER A 1 178 ? 6.104 4.729 -25.238 1.00 70.88 178 SER A CA 1
ATOM 1388 C C . SER A 1 178 ? 4.967 4.341 -24.304 1.00 70.88 178 SER A C 1
ATOM 1390 O O . SER A 1 178 ? 5.044 4.545 -23.090 1.00 70.88 178 SER A O 1
ATOM 1392 N N . VAL A 1 179 ? 3.861 3.870 -24.879 1.00 65.88 179 VAL A N 1
ATOM 1393 C CA . VAL A 1 179 ? 2.655 3.553 -24.109 1.00 65.88 179 VAL A CA 1
ATOM 1394 C C . VAL A 1 179 ? 2.849 2.191 -23.432 1.00 65.88 179 VAL A C 1
ATOM 1396 O O . VAL A 1 179 ? 3.224 1.228 -24.117 1.00 65.88 179 VAL A O 1
ATOM 1399 N N . PRO A 1 180 ? 2.614 2.080 -22.109 1.00 60.22 180 PRO A N 1
ATOM 1400 C CA . PRO A 1 180 ? 2.643 0.796 -21.424 1.00 60.22 180 PRO A CA 1
ATOM 1401 C C . PRO A 1 180 ? 1.558 -0.123 -21.996 1.00 60.22 180 PRO A C 1
ATOM 1403 O O . P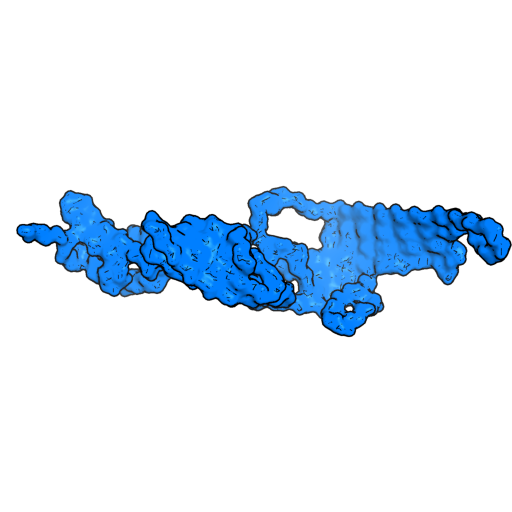RO A 1 180 ? 0.402 0.270 -22.135 1.00 60.22 180 PRO A O 1
ATOM 1406 N N . VAL A 1 181 ? 1.944 -1.350 -22.334 1.00 62.12 181 VAL A N 1
ATOM 1407 C CA . VAL A 1 181 ? 1.060 -2.367 -22.913 1.00 62.12 181 VAL A CA 1
ATOM 1408 C C . VAL A 1 181 ? 0.636 -3.392 -21.871 1.00 62.12 181 VAL A C 1
ATOM 1410 O O . VAL A 1 181 ? 1.403 -3.709 -20.964 1.00 62.12 181 VAL A O 1
ATOM 1413 N N . SER A 1 182 ? -0.577 -3.930 -22.012 1.00 62.19 182 SER A N 1
ATOM 1414 C CA . SER A 1 182 ? -1.073 -5.042 -21.190 1.00 62.19 182 SER A CA 1
ATOM 1415 C C . SER A 1 182 ? -1.471 -6.237 -22.062 1.00 62.19 182 SER A C 1
ATOM 1417 O O . SER A 1 182 ? -1.966 -6.072 -23.180 1.00 62.19 182 SER A O 1
ATOM 1419 N N . GLY A 1 183 ? -1.238 -7.454 -21.563 1.00 65.69 183 GLY A N 1
ATOM 1420 C CA . GLY A 1 183 ? -1.569 -8.691 -22.273 1.00 65.69 183 GLY A CA 1
ATOM 1421 C C . GLY A 1 183 ? -0.839 -8.828 -23.616 1.00 65.69 183 GLY A C 1
ATOM 1422 O O . GLY A 1 183 ? 0.386 -8.802 -23.668 1.00 65.69 183 GLY A O 1
ATOM 1423 N N . TYR A 1 184 ? -1.600 -8.980 -24.703 1.00 61.66 184 TYR A N 1
ATOM 1424 C CA . TYR A 1 184 ? -1.086 -9.215 -26.063 1.00 61.66 184 TYR A CA 1
ATOM 1425 C C . TYR A 1 184 ? -0.879 -7.934 -26.891 1.00 61.66 184 TYR A C 1
ATOM 1427 O O . TYR A 1 184 ? -0.740 -7.996 -28.113 1.00 61.66 184 TYR A O 1
ATOM 1435 N N . GLN A 1 185 ? -0.901 -6.758 -26.264 1.00 70.44 185 GLN A N 1
ATOM 1436 C CA . GLN A 1 185 ? -0.727 -5.489 -26.969 1.00 70.44 185 GLN A CA 1
ATOM 1437 C C . GLN A 1 185 ? 0.740 -5.266 -27.372 1.00 70.44 185 GLN A C 1
ATOM 1439 O O . GLN A 1 185 ? 1.660 -5.503 -26.592 1.00 70.44 185 GLN A O 1
ATOM 1444 N N . SER A 1 186 ? 0.967 -4.757 -28.584 1.00 58.66 186 SER A N 1
ATOM 1445 C CA . SER A 1 186 ? 2.294 -4.332 -29.040 1.00 58.66 186 SER A CA 1
ATOM 1446 C C . SER A 1 186 ? 2.460 -2.824 -28.878 1.00 58.66 186 SER A C 1
ATOM 1448 O O . SER A 1 186 ? 1.645 -2.070 -29.411 1.00 58.66 186 SER A O 1
ATOM 1450 N N . SER A 1 187 ? 3.521 -2.380 -28.201 1.00 65.38 187 SER A N 1
ATOM 1451 C CA . SER A 1 187 ? 3.817 -0.949 -28.088 1.00 65.38 187 SER A CA 1
ATOM 1452 C C . SER A 1 187 ? 4.426 -0.445 -29.398 1.00 65.38 187 SER A C 1
ATOM 1454 O O . SER A 1 187 ? 5.178 -1.159 -30.078 1.00 65.38 187 SER A O 1
ATOM 1456 N N . ARG A 1 188 ? 4.060 0.772 -29.789 1.00 70.12 188 ARG A N 1
ATOM 1457 C CA . ARG A 1 188 ? 4.631 1.488 -30.931 1.00 70.12 188 ARG A CA 1
ATOM 1458 C C . ARG A 1 188 ? 5.031 2.879 -30.444 1.00 70.12 188 ARG A C 1
ATOM 1460 O O . ARG A 1 188 ? 4.226 3.489 -29.740 1.00 70.12 188 ARG A O 1
ATOM 1467 N N . PRO A 1 189 ? 6.229 3.374 -30.799 1.00 74.94 189 PRO A N 1
ATOM 1468 C CA . PRO A 1 189 ? 6.583 4.765 -30.558 1.00 74.94 189 PRO A CA 1
ATOM 1469 C C . PRO A 1 189 ? 5.577 5.679 -31.257 1.00 74.94 189 PRO A C 1
ATOM 1471 O O . PRO A 1 189 ? 5.244 5.462 -32.426 1.00 74.94 189 PRO A O 1
ATOM 1474 N N . LEU A 1 190 ? 5.069 6.669 -30.534 1.00 85.56 190 LEU A N 1
ATOM 1475 C CA . LEU A 1 190 ? 4.074 7.621 -31.023 1.00 85.56 190 LEU A CA 1
ATOM 1476 C C . LEU A 1 190 ? 4.491 9.027 -30.602 1.00 85.56 190 LEU A C 1
ATOM 1478 O O . LEU A 1 190 ? 5.003 9.213 -29.505 1.00 85.56 190 LEU A O 1
ATOM 1482 N N . LEU A 1 191 ? 4.225 10.021 -31.443 1.00 89.94 191 LEU A N 1
ATOM 1483 C CA . LEU A 1 191 ? 4.369 11.425 -31.068 1.00 89.94 191 LEU A CA 1
ATOM 1484 C C . LEU A 1 191 ? 3.024 11.928 -30.536 1.00 89.94 191 LEU A C 1
ATOM 1486 O O . LEU A 1 191 ? 2.014 11.819 -31.234 1.00 89.94 191 LEU A O 1
ATOM 1490 N N . GLY A 1 192 ? 2.988 12.489 -29.328 1.00 90.81 192 GLY A N 1
ATOM 1491 C CA . GLY A 1 192 ? 1.728 12.980 -28.779 1.00 90.81 192 GLY A CA 1
ATOM 1492 C C . GLY A 1 192 ? 1.804 13.574 -27.380 1.00 90.81 192 GLY A C 1
ATOM 1493 O O . GLY A 1 192 ? 2.861 13.983 -26.900 1.00 90.81 192 GLY A O 1
ATOM 1494 N N . VAL A 1 193 ? 0.636 13.627 -26.744 1.00 91.62 193 VAL A N 1
ATOM 1495 C CA . VAL A 1 193 ? 0.442 14.033 -25.351 1.00 91.62 193 VAL A CA 1
ATOM 1496 C C . VAL A 1 193 ? -0.173 12.853 -24.616 1.00 91.62 193 VAL A C 1
ATOM 1498 O O . VAL A 1 193 ? -1.133 12.278 -25.118 1.00 91.62 193 VAL A O 1
ATOM 1501 N N . ALA A 1 194 ? 0.366 12.513 -23.449 1.00 89.69 194 ALA A N 1
ATOM 1502 C CA . ALA A 1 194 ? -0.168 11.462 -22.599 1.00 89.69 194 ALA A CA 1
ATOM 1503 C C . ALA A 1 194 ? -0.424 11.963 -21.179 1.00 89.69 194 ALA A C 1
ATOM 1505 O O . ALA A 1 194 ? 0.381 12.711 -20.612 1.00 89.69 194 ALA A O 1
ATOM 1506 N N . VAL A 1 195 ? -1.518 11.488 -20.586 1.00 90.12 195 VAL A N 1
ATOM 1507 C CA . VAL A 1 195 ? -1.809 11.643 -19.157 1.00 90.12 195 VAL A CA 1
ATOM 1508 C C . VAL A 1 195 ? -2.039 10.268 -18.557 1.00 90.12 195 VAL A C 1
ATOM 1510 O O . VAL A 1 195 ? -3.031 9.596 -18.844 1.00 90.12 195 VAL A O 1
ATOM 1513 N N . ALA A 1 196 ? -1.123 9.848 -17.690 1.00 86.75 196 ALA A N 1
ATOM 1514 C CA . ALA A 1 196 ? -1.154 8.520 -17.097 1.00 86.75 196 ALA A CA 1
ATOM 1515 C C . ALA A 1 196 ? -1.227 8.582 -15.573 1.00 86.75 196 ALA A C 1
ATOM 1517 O O . ALA A 1 196 ? -0.564 9.398 -14.924 1.00 86.75 196 ALA A O 1
ATOM 1518 N N . ARG A 1 197 ? -2.002 7.664 -14.986 1.00 85.50 197 ARG A N 1
ATOM 1519 C CA . ARG A 1 197 ? -1.927 7.395 -13.549 1.00 85.50 197 ARG A CA 1
ATOM 1520 C C . ARG A 1 197 ? -0.646 6.618 -13.266 1.00 85.50 197 ARG A C 1
ATOM 1522 O O . ARG A 1 197 ? -0.491 5.495 -13.740 1.00 85.50 197 ARG A O 1
ATOM 1529 N N . ASN A 1 198 ? 0.231 7.190 -12.451 1.00 84.44 198 ASN A N 1
ATOM 1530 C CA . ASN A 1 198 ? 1.463 6.558 -12.014 1.00 84.44 198 ASN A CA 1
ATOM 1531 C C . ASN A 1 198 ? 1.557 6.519 -10.483 1.00 84.44 198 ASN A C 1
ATOM 1533 O O . ASN A 1 198 ? 1.965 7.482 -9.834 1.00 84.44 198 ASN A O 1
ATOM 1537 N N . PHE A 1 199 ? 1.218 5.367 -9.905 1.00 80.19 199 PHE A N 1
ATOM 1538 C CA . PHE A 1 199 ? 1.283 5.148 -8.462 1.00 80.19 199 PHE A CA 1
ATOM 1539 C C . PHE A 1 199 ? 2.711 5.079 -7.903 1.00 80.19 199 PHE A C 1
ATOM 1541 O O . PHE A 1 199 ? 2.878 5.221 -6.695 1.00 80.19 199 PHE A O 1
ATOM 1548 N N . SER A 1 200 ? 3.747 4.942 -8.745 1.00 81.38 200 SER A N 1
ATOM 1549 C CA . SER A 1 200 ? 5.138 5.012 -8.276 1.00 81.38 200 SER A CA 1
ATOM 1550 C C . SER A 1 200 ? 5.507 6.396 -7.733 1.00 81.38 200 SER A C 1
ATOM 1552 O O . SER A 1 200 ? 6.482 6.518 -7.000 1.00 81.38 200 SER A O 1
ATOM 1554 N N . LEU A 1 201 ? 4.729 7.435 -8.069 1.00 80.44 201 LEU A N 1
ATOM 1555 C CA . LEU A 1 201 ? 4.876 8.786 -7.519 1.00 80.44 201 LEU A CA 1
ATOM 1556 C C . LEU A 1 201 ? 4.424 8.886 -6.051 1.00 80.44 201 LEU A C 1
ATOM 1558 O O . LEU A 1 201 ? 4.726 9.870 -5.385 1.00 80.44 201 LEU A O 1
ATOM 1562 N N . GLN A 1 202 ? 3.706 7.878 -5.542 1.00 81.12 202 GLN A N 1
ATOM 1563 C CA . GLN A 1 202 ? 3.243 7.784 -4.156 1.00 81.12 202 GLN A CA 1
ATOM 1564 C C . GLN A 1 202 ? 3.698 6.446 -3.547 1.00 81.12 202 GLN A C 1
ATOM 1566 O O . GLN A 1 202 ? 2.863 5.580 -3.280 1.00 81.12 202 GLN A O 1
ATOM 1571 N N . PRO A 1 203 ? 5.011 6.244 -3.319 1.00 71.25 203 PRO A N 1
ATOM 1572 C CA . PRO A 1 203 ? 5.560 4.939 -2.933 1.00 71.25 203 PRO A CA 1
ATOM 1573 C C . PRO A 1 203 ? 5.015 4.410 -1.598 1.00 71.25 203 PRO A C 1
ATOM 1575 O O . PRO A 1 203 ? 4.955 3.202 -1.396 1.00 71.25 203 PRO A O 1
ATOM 1578 N N . TYR A 1 204 ? 4.564 5.303 -0.715 1.00 71.56 204 TYR A N 1
ATOM 1579 C CA . TYR A 1 204 ? 3.995 4.964 0.594 1.00 71.56 204 TYR A CA 1
ATOM 1580 C C . TYR A 1 204 ? 2.480 4.725 0.571 1.00 71.56 204 TYR A C 1
ATOM 1582 O O . TYR A 1 204 ? 1.875 4.426 1.601 1.00 71.56 204 TYR A O 1
ATOM 1590 N N . ARG A 1 205 ? 1.833 4.873 -0.591 1.00 70.12 205 ARG A N 1
ATOM 1591 C CA . ARG A 1 205 ? 0.400 4.624 -0.723 1.00 70.12 205 ARG A CA 1
ATOM 1592 C C . ARG A 1 205 ? 0.151 3.150 -0.997 1.00 70.12 205 ARG A C 1
ATOM 1594 O O . ARG A 1 205 ? 0.586 2.604 -2.009 1.00 70.12 205 ARG A O 1
ATOM 1601 N N . VAL A 1 206 ? -0.649 2.528 -0.139 1.00 65.44 206 VAL A N 1
ATOM 1602 C CA . VAL A 1 206 ? -1.141 1.169 -0.368 1.00 65.44 206 VAL A CA 1
ATOM 1603 C C . VAL A 1 206 ? -2.155 1.194 -1.516 1.00 65.44 206 VAL A C 1
ATOM 1605 O O . VAL A 1 206 ? -3.273 1.690 -1.384 1.00 65.44 206 VAL A O 1
ATOM 1608 N N . THR A 1 207 ? -1.742 0.697 -2.680 1.00 67.06 207 THR A N 1
ATOM 1609 C CA . THR A 1 207 ? -2.565 0.653 -3.905 1.00 67.06 207 THR A CA 1
ATOM 1610 C C . THR A 1 207 ? -3.203 -0.703 -4.167 1.00 67.06 207 THR A C 1
ATOM 1612 O O . THR A 1 207 ? -4.046 -0.832 -5.051 1.00 67.06 207 THR A O 1
ATOM 1615 N N . ARG A 1 208 ? -2.823 -1.707 -3.377 1.00 68.50 208 ARG A N 1
ATOM 1616 C CA . ARG A 1 208 ? -3.333 -3.077 -3.444 1.00 68.50 208 ARG A CA 1
ATOM 1617 C C . ARG A 1 208 ? -4.429 -3.279 -2.389 1.00 68.50 208 ARG A C 1
ATOM 1619 O O . ARG A 1 208 ? -4.443 -2.548 -1.397 1.00 68.50 208 ARG A O 1
ATOM 1626 N N . PRO A 1 209 ? -5.332 -4.256 -2.559 1.00 62.91 209 PRO A N 1
ATOM 1627 C CA . PRO A 1 209 ? -6.247 -4.662 -1.499 1.00 62.91 209 PRO A CA 1
ATOM 1628 C C . PRO A 1 209 ? -5.469 -5.081 -0.247 1.00 62.91 209 PRO A C 1
ATOM 1630 O O . PRO A 1 209 ? -4.532 -5.874 -0.340 1.00 62.91 209 PRO A O 1
ATOM 1633 N N . ILE A 1 210 ? -5.860 -4.554 0.914 1.00 70.69 210 ILE A N 1
ATOM 1634 C CA . ILE A 1 210 ? -5.338 -5.013 2.204 1.00 70.69 210 ILE A CA 1
ATOM 1635 C C . ILE A 1 210 ? -6.067 -6.292 2.610 1.00 70.69 210 ILE A C 1
ATOM 1637 O O . ILE A 1 210 ? -7.289 -6.380 2.501 1.00 70.69 210 ILE A O 1
ATOM 1641 N N . SER A 1 211 ? -5.322 -7.291 3.076 1.00 77.56 211 SER A N 1
ATOM 1642 C CA . SER A 1 211 ? -5.930 -8.450 3.726 1.00 77.56 211 SER A CA 1
ATOM 1643 C C . SER A 1 211 ? -6.491 -8.031 5.083 1.00 77.56 211 SER A C 1
ATOM 1645 O O . SER A 1 211 ? -5.846 -7.238 5.768 1.00 77.56 211 SER A O 1
ATOM 1647 N N . GLN A 1 212 ? -7.636 -8.578 5.480 1.00 83.19 212 GLN A N 1
ATOM 1648 C CA . GLN A 1 212 ? -8.279 -8.315 6.768 1.00 83.19 212 GLN A CA 1
ATOM 1649 C C . GLN A 1 212 ? -8.775 -9.641 7.351 1.00 83.19 212 GLN A C 1
ATOM 1651 O O . GLN A 1 212 ? -9.512 -10.363 6.679 1.00 83.19 212 GLN A O 1
ATOM 1656 N N . PHE A 1 213 ? -8.367 -9.959 8.579 1.00 84.50 213 PHE A N 1
ATOM 1657 C CA . PHE A 1 213 ? -8.728 -11.196 9.270 1.00 84.50 213 PHE A CA 1
ATOM 1658 C C . PHE A 1 213 ? -9.243 -10.874 10.668 1.00 84.50 213 PHE A C 1
ATOM 1660 O O . PHE A 1 213 ? -8.473 -10.525 11.563 1.00 84.50 213 PHE A O 1
ATOM 1667 N N . GLU A 1 214 ? -10.554 -11.016 10.850 1.00 88.31 214 GLU A N 1
ATOM 1668 C CA . GLU A 1 214 ? -11.216 -10.789 12.131 1.00 88.31 214 GLU A CA 1
ATOM 1669 C C . GLU A 1 214 ? -11.422 -12.102 12.888 1.00 88.31 214 GLU A C 1
ATOM 1671 O O . GLU A 1 214 ? -11.893 -13.096 12.333 1.00 88.31 214 GLU A O 1
ATOM 1676 N N . PHE A 1 215 ? -11.102 -12.101 14.180 1.00 89.00 215 PHE A N 1
ATOM 1677 C CA . PHE A 1 215 ? -11.318 -13.238 15.074 1.00 89.00 215 PHE A CA 1
ATOM 1678 C C . PHE A 1 215 ? -11.536 -12.765 16.514 1.00 89.00 215 PHE A C 1
ATOM 1680 O O . PHE A 1 215 ? -11.425 -11.582 16.836 1.00 89.00 215 PHE A O 1
ATOM 1687 N N . PHE A 1 216 ? -11.903 -13.685 17.402 1.00 89.75 216 PHE A N 1
ATOM 1688 C CA . PHE A 1 216 ? -12.190 -13.380 18.799 1.00 89.75 216 PHE A CA 1
ATOM 1689 C C . PHE A 1 216 ? -11.284 -14.185 19.723 1.00 89.75 216 PHE A C 1
ATOM 1691 O O . PHE A 1 216 ? -11.107 -15.384 19.526 1.00 89.75 216 PHE A O 1
ATOM 1698 N N . LEU A 1 217 ? -10.738 -13.517 20.739 1.00 89.94 217 LEU A N 1
ATOM 1699 C CA . LEU A 1 217 ? -9.943 -14.128 21.796 1.00 89.94 217 LEU A CA 1
ATOM 1700 C C . LEU A 1 217 ? -10.684 -14.025 23.126 1.00 89.94 217 LEU A C 1
ATOM 1702 O O . LEU A 1 217 ? -10.978 -12.925 23.599 1.00 89.94 217 LEU A O 1
ATOM 1706 N N . GLU A 1 218 ? -10.942 -15.169 23.752 1.00 86.50 218 GLU A N 1
ATOM 1707 C CA . GLU A 1 218 ? -11.552 -15.229 25.084 1.00 86.50 218 GLU A CA 1
ATOM 1708 C C . GLU A 1 218 ? -10.588 -14.743 26.172 1.00 86.50 218 GLU A C 1
ATOM 1710 O O . GLU A 1 218 ? -10.989 -14.060 27.115 1.00 86.50 218 GLU A O 1
ATOM 1715 N N . THR A 1 219 ? -9.302 -15.057 26.017 1.00 90.75 219 THR A N 1
ATOM 1716 C CA . THR A 1 219 ? -8.229 -14.729 26.958 1.00 90.75 219 THR A CA 1
ATOM 1717 C C . THR A 1 219 ? -7.049 -14.084 26.226 1.00 90.75 219 THR A C 1
ATOM 1719 O O . THR A 1 219 ? -6.891 -14.275 25.014 1.00 90.75 219 THR A O 1
ATOM 1722 N N . PRO A 1 220 ? -6.199 -13.304 26.923 1.00 92.38 220 PRO A N 1
ATOM 1723 C CA . PRO A 1 220 ? -4.950 -12.826 26.340 1.00 92.38 220 PRO A CA 1
ATOM 1724 C C . PRO A 1 220 ? -4.113 -14.007 25.840 1.00 92.38 220 PRO A C 1
ATOM 1726 O O . PRO A 1 220 ? -3.831 -14.930 26.604 1.00 92.38 220 PRO A O 1
ATOM 1729 N N . SER A 1 221 ? -3.742 -13.979 24.563 1.00 95.12 221 SER A N 1
ATOM 1730 C CA . SER A 1 221 ? -3.168 -15.133 23.865 1.00 95.12 221 SER A CA 1
ATOM 1731 C C . SER A 1 221 ? -2.015 -14.718 22.955 1.00 95.12 221 SER A C 1
ATOM 1733 O O . SER A 1 221 ? -1.985 -13.602 22.427 1.00 95.12 221 SER A O 1
ATOM 1735 N N . LYS A 1 222 ? -1.063 -15.633 22.765 1.00 96.00 222 LYS A N 1
ATOM 1736 C CA . LYS A 1 222 ? -0.014 -15.527 21.749 1.00 96.00 222 LYS A CA 1
ATOM 1737 C C . LYS A 1 222 ? -0.599 -15.982 20.415 1.00 96.00 222 LYS A C 1
ATOM 1739 O O . LYS A 1 222 ? -1.141 -17.078 20.334 1.00 96.00 222 LYS A O 1
ATOM 1744 N N . VAL A 1 223 ? -0.484 -15.166 19.376 1.00 95.44 223 VAL A N 1
ATOM 1745 C CA . VAL A 1 223 ? -0.964 -15.478 18.026 1.00 95.44 223 VAL A CA 1
ATOM 1746 C C . VAL A 1 223 ? 0.222 -15.537 17.078 1.00 95.44 223 VAL A C 1
ATOM 1748 O O . VAL A 1 223 ? 0.896 -14.534 16.851 1.00 95.44 223 VAL A O 1
ATOM 1751 N N . GLU A 1 224 ? 0.480 -16.717 16.531 1.00 95.06 224 GLU A N 1
ATOM 1752 C CA . GLU A 1 224 ? 1.492 -16.946 15.504 1.00 95.06 224 GLU A CA 1
ATOM 1753 C C . GLU A 1 224 ? 0.807 -16.979 14.139 1.00 95.06 224 GLU A C 1
ATOM 1755 O O . GLU A 1 224 ? -0.103 -17.773 13.904 1.00 95.06 224 GLU A O 1
ATOM 1760 N N . VAL A 1 225 ? 1.227 -16.085 13.250 1.00 93.56 225 VAL A N 1
ATOM 1761 C CA . VAL A 1 225 ? 0.710 -15.959 11.888 1.00 93.56 225 VAL A CA 1
ATOM 1762 C C . VAL A 1 225 ? 1.631 -16.730 10.957 1.00 93.56 225 VAL A C 1
ATOM 1764 O O . VAL A 1 225 ? 2.805 -16.379 10.813 1.00 93.56 225 VAL A O 1
ATOM 1767 N N . LEU A 1 226 ? 1.098 -17.765 10.317 1.00 92.88 226 LEU A N 1
ATOM 1768 C CA . LEU A 1 226 ? 1.783 -18.549 9.303 1.00 92.88 226 LEU A CA 1
ATOM 1769 C C . LEU A 1 226 ? 1.194 -18.233 7.927 1.00 92.88 226 LEU A C 1
ATOM 1771 O O . LEU A 1 226 ? -0.021 -18.120 7.771 1.00 92.88 226 LEU A O 1
ATOM 1775 N N . ILE A 1 227 ? 2.060 -18.115 6.925 1.00 91.25 227 ILE A N 1
ATOM 1776 C CA . ILE A 1 227 ? 1.675 -17.950 5.521 1.00 91.25 227 ILE A CA 1
ATOM 1777 C C . ILE A 1 227 ? 2.348 -19.069 4.732 1.00 91.25 227 ILE A C 1
ATOM 1779 O O . ILE A 1 227 ? 3.574 -19.180 4.737 1.00 91.25 227 ILE A O 1
ATOM 1783 N N . ASN A 1 228 ? 1.553 -19.913 4.073 1.00 89.69 228 ASN A N 1
ATOM 1784 C CA . ASN A 1 228 ? 2.017 -21.102 3.350 1.00 89.69 228 ASN A CA 1
ATOM 1785 C C . ASN A 1 228 ? 2.923 -22.005 4.218 1.00 89.69 228 ASN A C 1
ATOM 1787 O O . ASN A 1 228 ? 3.950 -22.505 3.760 1.00 89.69 228 ASN A O 1
ATOM 1791 N N . GLY A 1 229 ? 2.572 -22.158 5.500 1.00 88.50 229 GLY A N 1
ATOM 1792 C CA . GLY A 1 229 ? 3.313 -22.966 6.476 1.00 88.50 229 GLY A CA 1
ATOM 1793 C C . GLY A 1 229 ? 4.563 -22.312 7.082 1.00 88.50 229 GLY A C 1
ATOM 1794 O O . GLY A 1 229 ? 5.181 -22.910 7.959 1.00 88.50 229 GLY A O 1
ATOM 1795 N N . LEU A 1 230 ? 4.935 -21.095 6.670 1.00 91.25 230 LEU A N 1
ATOM 1796 C CA . LEU A 1 230 ? 6.079 -20.366 7.228 1.00 91.25 230 LEU A CA 1
ATOM 1797 C C . LEU A 1 230 ? 5.621 -19.334 8.270 1.00 91.25 230 LEU A C 1
ATOM 1799 O O . LEU A 1 230 ? 4.720 -18.551 7.963 1.00 91.25 230 LEU A O 1
ATOM 1803 N N . PRO A 1 231 ? 6.227 -19.276 9.471 1.00 91.06 231 PRO A N 1
ATOM 1804 C CA . PRO A 1 231 ? 5.903 -18.260 10.467 1.00 91.06 231 PRO A CA 1
ATOM 1805 C C . PRO A 1 231 ? 6.386 -16.885 9.997 1.00 91.06 231 PRO A C 1
ATOM 1807 O O . PRO A 1 231 ? 7.562 -16.695 9.692 1.00 91.06 231 PRO A O 1
ATOM 1810 N N . VAL A 1 232 ? 5.468 -15.923 9.948 1.00 90.06 232 VAL A N 1
ATOM 1811 C CA . VAL A 1 232 ? 5.732 -14.556 9.478 1.00 90.06 232 VAL A CA 1
ATOM 1812 C C . VAL A 1 232 ? 5.776 -13.572 10.634 1.00 90.06 232 VAL A C 1
ATOM 1814 O O . VAL A 1 232 ? 6.641 -12.702 10.669 1.00 90.06 232 VAL A O 1
ATOM 1817 N N . GLN A 1 233 ? 4.861 -13.707 11.595 1.00 90.50 233 GLN A N 1
ATOM 1818 C CA . GLN A 1 233 ? 4.808 -12.813 12.744 1.00 90.50 233 GLN A CA 1
ATOM 1819 C C . GLN A 1 233 ? 4.248 -13.516 13.972 1.00 90.50 233 GLN A C 1
ATOM 1821 O O . GLN A 1 233 ? 3.407 -14.405 13.876 1.00 90.50 233 GLN A O 1
ATOM 1826 N N . THR A 1 234 ? 4.709 -13.091 15.142 1.00 93.12 234 THR A N 1
ATOM 1827 C CA . THR A 1 234 ? 4.137 -13.469 16.433 1.00 93.12 234 THR A CA 1
ATOM 1828 C C . THR A 1 234 ? 3.634 -12.214 17.127 1.00 93.12 234 THR A C 1
ATOM 1830 O O . THR A 1 234 ? 4.366 -11.232 17.238 1.00 93.12 234 THR A O 1
ATOM 1833 N N . LEU A 1 235 ? 2.391 -12.247 17.595 1.00 93.19 235 LEU A N 1
ATOM 1834 C CA . LEU A 1 235 ? 1.731 -11.148 18.289 1.00 93.19 235 LEU A CA 1
ATOM 1835 C C . LEU A 1 235 ? 1.269 -11.607 19.671 1.00 93.19 235 LEU A C 1
ATOM 1837 O O . LEU A 1 235 ? 0.741 -12.706 19.818 1.00 93.19 235 LEU A O 1
ATOM 1841 N N . GLN A 1 236 ? 1.415 -10.750 20.679 1.00 94.44 236 GLN A N 1
ATOM 1842 C CA . GLN A 1 236 ? 0.769 -10.947 21.975 1.00 94.44 236 GLN A CA 1
ATOM 1843 C C . GLN A 1 236 ? -0.490 -10.081 22.014 1.00 94.44 236 GLN A C 1
ATOM 1845 O O . GLN A 1 236 ? -0.391 -8.856 22.077 1.00 94.44 236 GLN A O 1
ATOM 1850 N N . LEU A 1 237 ? -1.664 -10.708 21.943 1.00 93.50 237 LEU A N 1
ATOM 1851 C CA . LEU A 1 237 ? -2.936 -10.002 21.788 1.00 93.50 237 LEU A CA 1
ATOM 1852 C C . LEU A 1 237 ? -3.797 -10.094 23.058 1.00 93.50 237 LEU A C 1
ATOM 1854 O O . LEU A 1 237 ? -3.812 -11.136 23.722 1.00 93.50 237 LEU A O 1
ATOM 1858 N N . PRO A 1 238 ? -4.520 -9.020 23.428 1.00 92.06 238 PRO A N 1
ATOM 1859 C CA . PRO A 1 238 ? -5.437 -9.040 24.562 1.00 92.06 238 PRO A CA 1
ATOM 1860 C C . PRO A 1 238 ? -6.722 -9.822 24.243 1.00 92.06 238 PRO A C 1
ATOM 1862 O O . PRO A 1 238 ? -7.046 -10.090 23.091 1.00 92.06 238 PRO A O 1
ATOM 1865 N N . ALA A 1 239 ? -7.510 -10.137 25.275 1.00 90.06 239 ALA A N 1
ATOM 1866 C CA . ALA A 1 239 ? -8.853 -10.684 25.084 1.00 90.06 239 ALA A CA 1
ATOM 1867 C C . ALA A 1 239 ? -9.788 -9.656 24.423 1.00 90.06 239 ALA A C 1
ATOM 1869 O O . ALA A 1 239 ? -9.842 -8.492 24.847 1.00 90.06 239 ALA A O 1
ATOM 1870 N N . GLY A 1 240 ? -10.569 -10.106 23.441 1.00 88.56 240 GLY A N 1
ATOM 1871 C CA . GLY A 1 240 ? -11.531 -9.298 22.692 1.00 88.56 240 GLY A CA 1
ATOM 1872 C C . GLY A 1 240 ? -11.562 -9.643 21.207 1.00 88.56 240 GLY A C 1
ATOM 1873 O O . GLY A 1 240 ? -10.942 -10.610 20.763 1.00 88.56 240 GLY A O 1
ATOM 1874 N N . ARG A 1 241 ? -12.287 -8.831 20.432 1.00 90.12 241 ARG A N 1
ATOM 1875 C CA . ARG A 1 241 ? -12.261 -8.901 18.965 1.00 90.12 241 ARG A CA 1
ATOM 1876 C C . ARG A 1 241 ? -10.928 -8.362 18.456 1.00 90.12 241 ARG A C 1
ATOM 1878 O O . ARG A 1 241 ? -10.543 -7.247 18.799 1.00 90.12 241 ARG A O 1
ATOM 1885 N N . GLN A 1 242 ? -10.260 -9.155 17.636 1.00 92.38 242 GLN A N 1
ATOM 1886 C CA . GLN A 1 242 ? -8.986 -8.838 17.013 1.00 92.38 242 GLN A CA 1
ATOM 1887 C C . GLN A 1 242 ? -9.183 -8.732 15.507 1.00 92.38 242 GLN A C 1
ATOM 1889 O O . GLN A 1 242 ? -9.969 -9.483 14.930 1.00 92.38 242 GLN A O 1
ATOM 1894 N N . ASP A 1 243 ? -8.460 -7.812 14.886 1.00 90.12 243 ASP A N 1
ATOM 1895 C CA . ASP A 1 243 ? -8.421 -7.647 13.440 1.00 90.12 243 ASP A CA 1
ATOM 1896 C C . ASP A 1 243 ? -6.967 -7.494 12.992 1.00 90.12 243 ASP A C 1
ATOM 1898 O O . ASP A 1 243 ? -6.292 -6.522 13.339 1.00 90.12 243 ASP A O 1
ATOM 1902 N N . ILE A 1 244 ? -6.479 -8.487 12.253 1.00 89.00 244 ILE A N 1
ATOM 1903 C CA . ILE A 1 244 ? -5.134 -8.506 11.686 1.00 89.00 244 ILE A CA 1
ATOM 1904 C C . ILE A 1 244 ? -5.207 -8.100 10.216 1.00 89.00 244 ILE A C 1
ATOM 1906 O O . ILE A 1 244 ? -5.908 -8.726 9.417 1.00 89.00 244 ILE A O 1
ATOM 1910 N N . ARG A 1 245 ? -4.431 -7.078 9.845 1.00 88.25 245 ARG A N 1
ATOM 1911 C CA . ARG A 1 245 ? -4.448 -6.479 8.510 1.00 88.25 245 ARG A CA 1
ATOM 1912 C C . ARG A 1 245 ? -3.074 -6.402 7.855 1.00 88.25 245 ARG A C 1
ATOM 1914 O O . ARG A 1 245 ? -2.046 -6.371 8.527 1.00 88.25 245 ARG A O 1
ATOM 1921 N N . ASP A 1 246 ? -3.089 -6.306 6.523 1.00 80.12 246 ASP A N 1
ATOM 1922 C CA . ASP A 1 246 ? -1.908 -6.066 5.672 1.00 80.12 246 ASP A CA 1
ATOM 1923 C C . ASP A 1 246 ? -0.800 -7.121 5.845 1.00 80.12 246 ASP A C 1
ATOM 1925 O O . ASP A 1 246 ? 0.382 -6.817 6.022 1.00 80.12 246 ASP A O 1
ATOM 1929 N N . LEU A 1 247 ? -1.196 -8.397 5.807 1.00 84.19 247 LEU A N 1
ATOM 1930 C CA . LEU A 1 247 ? -0.249 -9.505 5.786 1.00 84.19 247 LEU A CA 1
ATOM 1931 C C . LEU A 1 247 ? 0.588 -9.450 4.493 1.00 84.19 247 LEU A C 1
ATOM 1933 O O . LEU A 1 247 ? 0.057 -9.118 3.424 1.00 84.19 247 LEU A O 1
ATOM 1937 N N . PRO A 1 248 ? 1.878 -9.829 4.530 1.00 80.44 248 PRO A N 1
ATOM 1938 C CA . PRO A 1 248 ? 2.736 -9.869 3.349 1.00 80.44 248 PRO A CA 1
ATOM 1939 C C . PRO A 1 248 ? 2.427 -11.089 2.465 1.00 80.44 248 PRO A C 1
ATOM 1941 O O . PRO A 1 248 ? 3.235 -12.001 2.315 1.00 80.44 248 PRO A O 1
ATOM 1944 N N . LEU A 1 249 ? 1.239 -11.101 1.865 1.00 80.38 249 LEU A N 1
ATOM 1945 C CA . LEU A 1 249 ? 0.789 -12.160 0.966 1.00 80.38 249 LEU A CA 1
ATOM 1946 C C . LEU A 1 249 ? 1.511 -12.082 -0.385 1.00 80.38 249 LEU A C 1
ATOM 1948 O O . LEU A 1 249 ? 1.770 -11.000 -0.921 1.00 80.38 249 LEU A O 1
ATOM 1952 N N . SER A 1 250 ? 1.810 -13.247 -0.955 1.00 76.44 250 SER A N 1
ATOM 1953 C CA . SER A 1 250 ? 2.359 -13.367 -2.304 1.00 76.44 250 SER A CA 1
ATOM 1954 C C . SER A 1 250 ? 1.245 -13.306 -3.351 1.00 76.44 250 SER A C 1
ATOM 1956 O O . SER A 1 250 ? 0.082 -13.574 -3.069 1.00 76.44 250 SER A O 1
ATOM 1958 N N . GLY A 1 251 ? 1.579 -12.945 -4.592 1.00 73.62 251 GLY A N 1
ATOM 1959 C CA . GLY A 1 251 ? 0.598 -13.016 -5.681 1.00 73.62 251 GLY A CA 1
ATOM 1960 C C . GLY A 1 251 ? 0.176 -14.463 -5.951 1.00 73.62 251 GLY A C 1
ATOM 1961 O O . GLY A 1 251 ? 1.049 -15.305 -6.142 1.00 73.62 251 GLY A O 1
ATOM 1962 N N . GLY A 1 252 ? -1.130 -14.722 -6.000 1.00 74.44 252 GLY A N 1
ATOM 1963 C CA . GLY A 1 252 ? -1.726 -16.048 -6.143 1.00 74.44 252 GLY A CA 1
ATOM 1964 C C . GLY A 1 252 ? -2.619 -16.422 -4.958 1.00 74.44 252 GLY A C 1
ATOM 1965 O O . GLY A 1 252 ? -3.162 -15.556 -4.268 1.00 74.44 252 GLY A O 1
ATOM 1966 N N . ILE A 1 253 ? -2.786 -17.726 -4.751 1.00 78.44 253 ILE A N 1
ATOM 1967 C CA . ILE A 1 253 ? -3.464 -18.287 -3.579 1.00 78.44 253 ILE A CA 1
ATOM 1968 C C . ILE A 1 253 ? -2.444 -18.370 -2.443 1.00 78.44 253 ILE A C 1
ATOM 1970 O O . ILE A 1 253 ? -1.337 -18.864 -2.642 1.00 78.44 253 ILE A O 1
ATOM 1974 N N . ASN A 1 254 ? -2.822 -17.879 -1.270 1.00 82.56 254 ASN A N 1
ATOM 1975 C CA . ASN A 1 254 ? -2.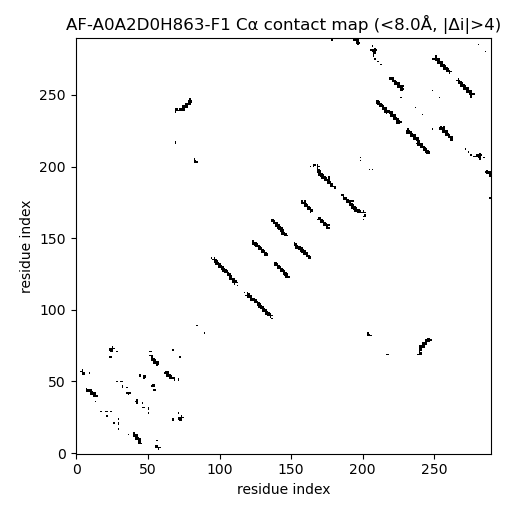050 -17.979 -0.042 1.00 82.56 254 ASN A CA 1
ATOM 1976 C C . ASN A 1 254 ? -2.902 -18.690 1.003 1.00 82.56 254 ASN A C 1
ATOM 1978 O O . ASN A 1 254 ? -4.090 -18.392 1.153 1.00 82.56 254 ASN A O 1
ATOM 1982 N N . ASP A 1 255 ? -2.270 -19.598 1.731 1.00 86.38 255 ASP A N 1
ATOM 1983 C CA . ASP A 1 255 ? -2.849 -20.233 2.903 1.00 86.38 255 ASP A CA 1
ATOM 1984 C C . ASP A 1 255 ? -2.396 -19.471 4.150 1.00 86.38 255 ASP A C 1
ATOM 1986 O O . ASP A 1 255 ? -1.195 -19.393 4.427 1.00 86.38 255 ASP A O 1
ATOM 1990 N N . VAL A 1 256 ? -3.335 -18.839 4.853 1.00 89.94 256 VAL A N 1
ATOM 1991 C CA . VAL A 1 256 ? -3.053 -18.079 6.074 1.00 89.94 256 VAL A CA 1
ATOM 1992 C C . VAL A 1 256 ? -3.580 -18.867 7.259 1.00 89.94 256 VAL A C 1
ATOM 1994 O O . VAL A 1 256 ? -4.786 -19.055 7.393 1.00 89.94 256 VAL A O 1
ATOM 1997 N N . GLN A 1 257 ? -2.680 -19.261 8.153 1.00 93.06 257 GLN A N 1
ATOM 1998 C CA . GLN A 1 257 ? -3.022 -19.987 9.368 1.00 93.06 257 GLN A CA 1
ATOM 1999 C C . GLN A 1 257 ? -2.649 -19.159 10.595 1.00 93.06 257 GLN A C 1
ATOM 2001 O O . GLN A 1 257 ? -1.521 -18.687 10.731 1.00 93.06 257 GLN A O 1
ATOM 2006 N N . LEU A 1 258 ? -3.595 -19.007 11.517 1.00 92.81 258 LEU A N 1
ATOM 2007 C CA . LEU A 1 258 ? -3.355 -18.429 12.834 1.00 92.81 258 LEU A CA 1
ATOM 2008 C C . LEU A 1 258 ? -3.266 -19.553 13.861 1.00 92.81 258 LEU A C 1
ATOM 2010 O O . LEU A 1 258 ? -4.227 -20.299 14.049 1.00 92.81 258 LEU A O 1
ATOM 2014 N N . ILE A 1 259 ? -2.130 -19.655 14.549 1.00 95.38 259 ILE A N 1
ATOM 2015 C CA . ILE A 1 259 ? -1.945 -20.544 15.697 1.00 95.38 259 ILE A CA 1
ATOM 2016 C C . ILE A 1 259 ? -2.056 -19.696 16.961 1.00 95.38 259 ILE A C 1
ATOM 2018 O O . ILE A 1 259 ? -1.175 -18.902 17.286 1.00 95.38 259 ILE A O 1
ATOM 2022 N N . ILE A 1 260 ? -3.168 -19.853 17.668 1.00 95.38 260 ILE A N 1
ATOM 2023 C CA . ILE A 1 260 ? -3.496 -19.112 18.882 1.00 95.38 260 ILE A CA 1
ATOM 2024 C C . ILE A 1 260 ? -3.169 -20.005 20.073 1.00 95.38 260 ILE A C 1
ATOM 2026 O O . ILE A 1 260 ? -3.747 -21.079 20.211 1.00 95.38 260 ILE A O 1
ATOM 2030 N N . THR A 1 261 ? -2.258 -19.560 20.930 1.00 95.69 261 THR A N 1
ATOM 2031 C CA . THR A 1 261 ? -1.888 -20.244 22.172 1.00 95.69 261 THR A CA 1
ATOM 2032 C C . THR A 1 261 ? -2.309 -19.394 23.362 1.00 95.69 261 THR A C 1
ATOM 2034 O O . THR A 1 261 ? -1.842 -18.262 23.515 1.00 95.69 261 THR A O 1
ATOM 2037 N N . ASP A 1 262 ? -3.198 -19.925 24.196 1.00 91.88 262 ASP A N 1
ATOM 2038 C CA . ASP A 1 262 ? -3.647 -19.237 25.405 1.00 91.88 262 ASP A CA 1
ATOM 2039 C C . ASP A 1 262 ? -2.615 -19.326 26.548 1.00 91.88 262 ASP A C 1
ATOM 2041 O O . ASP A 1 262 ? -1.601 -20.024 26.468 1.00 91.88 262 ASP A O 1
ATOM 2045 N N . ALA A 1 263 ? -2.879 -18.617 27.647 1.00 86.94 263 ALA A N 1
ATOM 2046 C CA . ALA A 1 263 ? -1.995 -18.595 28.815 1.00 86.94 263 ALA A CA 1
ATOM 2047 C C . ALA A 1 263 ? -1.840 -19.958 29.524 1.00 86.94 263 ALA A C 1
ATOM 2049 O O . ALA A 1 263 ? -0.906 -20.130 30.305 1.00 86.94 263 ALA A O 1
ATOM 2050 N N . VAL A 1 264 ? -2.742 -20.914 29.280 1.00 90.25 264 VAL A N 1
ATOM 2051 C CA . VAL A 1 264 ? -2.696 -22.266 29.861 1.00 90.25 264 VAL A CA 1
ATOM 2052 C C . VAL A 1 264 ? -2.188 -23.314 28.860 1.00 90.25 264 VAL A C 1
ATOM 2054 O O . VAL A 1 264 ? -2.193 -24.506 29.165 1.00 90.25 264 VAL A O 1
ATOM 2057 N N . GLY A 1 265 ? -1.710 -22.881 27.689 1.00 86.88 265 GLY A N 1
ATOM 2058 C CA . GLY A 1 265 ? -1.100 -23.721 26.662 1.00 86.88 265 GLY A CA 1
ATOM 2059 C C . GLY A 1 265 ? -2.085 -24.417 25.719 1.00 86.88 265 GLY A C 1
ATOM 2060 O O . GLY A 1 265 ? -1.664 -25.278 24.946 1.00 86.88 265 GLY A O 1
ATOM 2061 N N . ARG A 1 266 ? -3.382 -24.082 25.745 1.00 89.75 266 ARG A N 1
ATOM 2062 C CA . ARG A 1 266 ? -4.331 -24.586 24.741 1.00 89.75 266 ARG A CA 1
ATOM 2063 C C . ARG A 1 266 ? -4.039 -23.913 23.414 1.00 89.75 266 ARG A C 1
ATOM 2065 O O . ARG A 1 266 ? -3.862 -22.698 23.347 1.00 89.75 266 ARG A O 1
ATOM 2072 N N . VAL A 1 267 ? -4.029 -24.723 22.363 1.00 93.38 267 VAL A N 1
ATOM 2073 C CA . VAL A 1 267 ? -3.740 -24.277 21.003 1.00 93.38 267 VAL A CA 1
ATOM 2074 C C . VAL A 1 267 ? -4.996 -24.392 20.152 1.00 93.38 267 VAL A C 1
ATOM 2076 O O . VAL A 1 267 ? -5.569 -25.474 20.027 1.00 93.38 267 VAL A O 1
ATOM 2079 N N . GLN A 1 268 ? -5.387 -23.289 19.527 1.00 92.38 268 GLN A N 1
ATOM 2080 C CA . GLN A 1 268 ? -6.442 -23.223 18.524 1.00 92.38 268 GLN A CA 1
ATOM 2081 C C . GLN A 1 268 ? -5.837 -22.818 17.180 1.00 92.38 268 GLN A C 1
ATOM 2083 O O . GLN A 1 268 ? -4.956 -21.963 17.120 1.00 92.38 268 GLN A O 1
ATOM 2088 N N . ARG A 1 269 ? -6.313 -23.434 16.096 1.00 92.75 269 ARG A N 1
ATOM 2089 C CA . ARG A 1 269 ? -5.916 -23.083 14.730 1.00 92.75 269 ARG A CA 1
ATOM 2090 C C . ARG A 1 269 ? -7.105 -22.505 13.981 1.00 92.75 269 ARG A C 1
ATOM 2092 O O . ARG A 1 269 ? -8.200 -23.058 14.073 1.00 92.75 269 ARG A O 1
ATOM 2099 N N . LEU A 1 270 ? -6.883 -21.396 13.287 1.00 88.75 270 LEU A N 1
ATOM 2100 C CA . LEU A 1 270 ? -7.847 -20.786 12.375 1.00 88.75 270 LEU A CA 1
ATOM 2101 C C . LEU A 1 270 ? -7.199 -20.674 10.998 1.00 88.75 270 LEU A C 1
ATOM 2103 O O . LEU A 1 270 ? -6.147 -20.050 10.874 1.00 88.75 270 LEU A O 1
ATOM 2107 N N . ASP A 1 271 ? -7.838 -21.256 9.990 1.00 87.44 271 ASP A N 1
ATOM 2108 C CA . ASP A 1 271 ? -7.353 -21.257 8.612 1.00 87.44 271 ASP A CA 1
ATOM 2109 C C . ASP A 1 271 ? -8.209 -20.312 7.763 1.00 87.44 271 ASP A C 1
ATOM 2111 O O . ASP A 1 271 ? -9.442 -20.382 7.771 1.00 87.44 271 ASP A O 1
ATOM 2115 N N . PHE A 1 272 ? -7.552 -19.419 7.026 1.00 80.62 272 PHE A N 1
ATOM 2116 C CA . PHE A 1 272 ? -8.189 -18.437 6.161 1.00 80.62 272 PHE A CA 1
ATOM 2117 C C . PHE A 1 272 ? -7.626 -18.548 4.736 1.00 80.62 272 PHE A C 1
ATOM 2119 O O . PHE A 1 272 ? -6.458 -18.222 4.506 1.00 80.62 272 PHE A O 1
ATOM 2126 N N . PRO A 1 273 ? -8.436 -18.944 3.738 1.00 68.00 273 PRO A N 1
ATOM 2127 C CA . PRO A 1 273 ? -7.994 -18.915 2.350 1.00 68.00 273 PRO A CA 1
ATOM 2128 C C . PRO A 1 273 ? -7.913 -17.463 1.854 1.00 68.00 273 PRO A C 1
ATOM 2130 O O . PRO A 1 273 ? -8.907 -16.736 1.889 1.00 68.00 273 PRO A O 1
ATOM 2133 N N . ALA A 1 274 ? -6.747 -17.037 1.359 1.00 66.62 274 ALA A N 1
ATOM 2134 C CA . ALA A 1 274 ? -6.533 -15.672 0.875 1.00 66.62 274 ALA A CA 1
ATOM 2135 C C . ALA A 1 274 ? -6.006 -15.652 -0.568 1.00 66.62 274 ALA A C 1
ATOM 2137 O O . ALA A 1 274 ? -4.874 -16.045 -0.848 1.00 66.62 274 ALA A O 1
ATOM 2138 N N . ALA A 1 275 ? -6.807 -15.144 -1.506 1.00 57.75 275 ALA A N 1
ATOM 2139 C CA . ALA A 1 275 ? -6.396 -14.959 -2.897 1.00 57.75 275 ALA A CA 1
ATOM 2140 C C . ALA A 1 275 ? -6.026 -13.493 -3.166 1.00 57.75 275 ALA A C 1
ATOM 2142 O O . ALA A 1 275 ? -6.829 -12.591 -2.934 1.00 57.75 275 ALA A O 1
ATOM 2143 N N . VAL A 1 276 ? -4.822 -13.253 -3.692 1.00 60.72 276 VAL A N 1
ATOM 2144 C CA . VAL A 1 276 ? -4.333 -11.913 -4.048 1.00 60.72 276 VAL A CA 1
ATOM 2145 C C . VAL A 1 276 ? -3.859 -11.914 -5.497 1.00 60.72 276 VAL A C 1
ATOM 2147 O O . VAL A 1 276 ? -2.849 -12.531 -5.826 1.00 60.72 276 VAL A O 1
ATOM 2150 N N . ALA A 1 277 ? -4.538 -11.188 -6.384 1.00 56.47 277 ALA A N 1
ATOM 2151 C CA . ALA A 1 277 ? -4.028 -10.955 -7.736 1.00 56.47 277 ALA A CA 1
ATOM 2152 C C . ALA A 1 277 ? -3.145 -9.695 -7.772 1.00 56.47 277 ALA A C 1
ATOM 2154 O O . ALA A 1 277 ? -3.482 -8.662 -7.194 1.00 56.47 277 ALA A O 1
ATOM 2155 N N . ARG A 1 278 ? -1.988 -9.783 -8.448 1.00 53.09 278 ARG A N 1
ATOM 2156 C CA . ARG A 1 278 ? -0.947 -8.733 -8.445 1.00 53.09 278 ARG A CA 1
ATOM 2157 C C . ARG A 1 278 ? -1.380 -7.414 -9.093 1.00 53.09 278 ARG A C 1
ATOM 2159 O O . ARG A 1 278 ? -0.752 -6.400 -8.807 1.00 53.09 278 ARG A O 1
ATOM 2166 N N . GLU A 1 279 ? -2.417 -7.449 -9.925 1.00 59.81 279 GLU A N 1
ATOM 2167 C CA . GLU A 1 279 ? -2.933 -6.313 -10.702 1.00 59.81 279 GLU A CA 1
ATOM 2168 C C . GLU A 1 279 ? -4.235 -5.729 -10.129 1.00 59.81 279 GLU A C 1
ATOM 2170 O O . GLU A 1 279 ? -4.791 -4.788 -10.690 1.00 59.81 279 GLU A O 1
ATOM 2175 N N . LEU A 1 280 ? -4.740 -6.263 -9.009 1.00 59.03 280 LEU A N 1
ATOM 2176 C CA . LEU A 1 280 ? -5.916 -5.690 -8.362 1.00 59.03 280 LEU A CA 1
ATOM 2177 C C . LEU A 1 280 ? -5.546 -4.381 -7.672 1.00 59.03 280 LEU A C 1
ATOM 2179 O O . LEU A 1 280 ? -4.623 -4.318 -6.857 1.00 59.03 280 LEU A O 1
ATOM 2183 N N . LEU A 1 281 ? -6.318 -3.350 -7.987 1.00 61.69 281 LEU A N 1
ATOM 2184 C CA . LEU A 1 281 ? -6.282 -2.070 -7.303 1.00 61.69 281 LEU A CA 1
ATOM 2185 C C . LEU A 1 281 ? -7.268 -2.088 -6.133 1.00 61.69 281 LEU A C 1
ATOM 2187 O O . LEU A 1 281 ? -8.318 -2.730 -6.204 1.00 61.69 281 LEU A O 1
ATOM 2191 N N . SER A 1 282 ? -6.946 -1.376 -5.054 1.00 65.25 282 SER A N 1
ATOM 2192 C CA . SER A 1 282 ? -7.898 -1.155 -3.964 1.00 65.25 282 SER A CA 1
ATOM 2193 C C . SER A 1 282 ? -9.147 -0.408 -4.454 1.00 65.25 282 SER A C 1
ATOM 2195 O O . SER A 1 282 ? -9.117 0.344 -5.434 1.00 65.25 282 SER A O 1
ATOM 2197 N N . THR A 1 283 ? -10.276 -0.630 -3.776 1.00 61.25 283 THR A N 1
ATOM 2198 C CA . THR A 1 283 ? -11.568 -0.036 -4.143 1.00 61.25 283 THR A CA 1
ATOM 2199 C C . THR A 1 283 ? -11.458 1.483 -4.301 1.00 61.25 283 THR A C 1
ATOM 2201 O O . THR A 1 283 ? -10.962 2.178 -3.419 1.00 61.25 283 THR A O 1
ATOM 2204 N N . GLY A 1 284 ? -11.937 2.001 -5.436 1.00 70.69 284 GLY A N 1
ATOM 2205 C CA . GLY A 1 284 ? -11.914 3.433 -5.757 1.00 70.69 284 GLY A CA 1
ATOM 2206 C C . GLY A 1 284 ? -10.664 3.911 -6.505 1.00 70.69 284 GLY A C 1
ATOM 2207 O O . GLY A 1 284 ? -10.660 5.038 -7.004 1.00 70.69 284 GLY A O 1
ATOM 2208 N N . LEU A 1 285 ? -9.632 3.075 -6.656 1.00 69.50 285 LEU A N 1
ATOM 2209 C CA . LEU A 1 285 ? -8.483 3.386 -7.505 1.00 69.50 285 LEU A CA 1
ATOM 2210 C C . LEU A 1 285 ? -8.746 2.997 -8.963 1.00 69.50 285 LEU A C 1
ATOM 2212 O O . LEU A 1 285 ? -9.297 1.943 -9.268 1.00 69.50 285 LEU A O 1
ATOM 2216 N N . LYS A 1 286 ? -8.320 3.870 -9.878 1.00 71.94 286 LYS A N 1
ATOM 2217 C CA . LYS A 1 286 ? -8.380 3.655 -11.327 1.00 71.94 286 LYS A CA 1
ATOM 2218 C C . LYS A 1 286 ? -6.997 3.888 -11.920 1.00 71.94 286 LYS A C 1
ATOM 2220 O O . LYS A 1 286 ? -6.407 4.945 -11.682 1.00 71.94 286 LYS A O 1
ATOM 2225 N N . GLN A 1 287 ? -6.518 2.932 -12.709 1.00 70.25 287 GLN A N 1
ATOM 2226 C CA . GLN A 1 287 ? -5.310 3.059 -13.520 1.00 70.25 287 GLN A CA 1
ATOM 2227 C C . GLN A 1 287 ? -5.711 3.261 -14.979 1.00 70.25 287 GLN A C 1
ATOM 2229 O O . GLN A 1 287 ? -6.583 2.561 -15.485 1.00 70.25 287 GLN A O 1
ATOM 2234 N N . PHE A 1 288 ? -5.111 4.252 -15.630 1.00 73.69 288 PHE A N 1
ATOM 2235 C CA . PHE A 1 288 ? -5.374 4.586 -17.025 1.00 73.69 288 PHE A CA 1
ATOM 2236 C C . PHE A 1 288 ? -4.168 5.301 -17.634 1.00 73.69 288 PHE A C 1
ATOM 2238 O O . PHE A 1 288 ? -3.338 5.864 -16.914 1.00 73.69 288 PHE A O 1
ATOM 2245 N N . CYS A 1 289 ? -4.126 5.300 -18.960 1.00 70.88 289 CYS A N 1
ATOM 2246 C CA . CYS A 1 289 ? -3.280 6.138 -19.794 1.00 70.88 289 CYS A CA 1
ATOM 2247 C C . CYS A 1 289 ? -4.187 6.678 -20.902 1.00 70.88 289 CYS A C 1
ATOM 2249 O O . CYS A 1 289 ? -4.850 5.883 -21.570 1.00 70.88 289 CYS A O 1
ATOM 2251 N N . LEU A 1 290 ? -4.266 8.000 -21.019 1.00 72.50 290 LEU A N 1
ATOM 2252 C CA . LEU A 1 290 ? -4.973 8.711 -22.083 1.00 72.50 290 LEU A CA 1
ATOM 2253 C C . LEU A 1 290 ? -3.957 9.354 -23.015 1.00 72.50 290 LEU A C 1
ATOM 2255 O O . LEU A 1 290 ? -2.950 9.859 -22.465 1.00 72.50 290 LEU A O 1
#